Protein AF-A0A1Q7D9H3-F1 (afdb_monomer_lite)

Secondary structure (DSSP, 8-state):
-----TTSTTGGG---TTSHHHHHHHHHHHHHHHHHHHTTTSS--TTS--THHHHHHHHHHHHHHHHHHHHHHHTTTTS-HHHHHHHHHHHHS----SEEEETTEEEE--TT--HHHHHHHHHHHHTTS-EEHHHHHHHHHHTT--HHHHHHHHHTTGGGEEE-TT-EEEE-HHHHHHHHHHHHHHS------

Sequence (193 aa):
MLWRDGTRARRVLGLSHDHVWPNLTAPRACRFAYDIASNRGARHDPGEVDPNEMHARAVVGTASWILAEMLRYAQKGALDDARVRELVDSLTQRQYPLIEEVDGRVYFHVPGASARDVALLSLWLKYPGRMGEGDLIDAVIRHHFKKTNAMMAVSRLGRLVDRDEQGRLRLLQPGMLLAEQLVRSVHPKKLGG

pLDDT: mean 79.75, std 18.73, range [30.83, 96.88]

Structure (mmCIF, N/CA/C/O backbone):
data_AF-A0A1Q7D9H3-F1
#
_entry.id   AF-A0A1Q7D9H3-F1
#
loop_
_atom_site.group_PDB
_atom_site.id
_atom_site.type_symbol
_atom_site.label_atom_id
_atom_site.label_alt_id
_atom_site.label_comp_id
_atom_site.label_asym_id
_atom_site.label_entity_id
_atom_site.label_seq_id
_atom_site.pdbx_PDB_ins_code
_atom_site.Cartn_x
_atom_site.Cartn_y
_atom_site.Cartn_z
_atom_site.occupancy
_atom_site.B_iso_or_equiv
_atom_site.auth_seq_id
_atom_site.auth_comp_id
_atom_site.auth_asym_id
_atom_site.auth_atom_id
_atom_site.pdbx_PDB_model_num
ATOM 1 N N . MET A 1 1 ? -57.007 -6.481 34.032 1.00 34.66 1 MET A N 1
ATOM 2 C CA . MET A 1 1 ? -56.384 -6.295 32.704 1.00 34.66 1 MET A CA 1
ATOM 3 C C . MET A 1 1 ? -55.389 -5.143 32.829 1.00 34.66 1 MET A C 1
ATOM 5 O O . MET A 1 1 ? -55.786 -3.989 32.817 1.00 34.66 1 MET A O 1
ATOM 9 N N . LEU A 1 2 ? -54.135 -5.463 33.163 1.00 30.83 2 LEU A N 1
ATOM 10 C CA . LEU A 1 2 ? -53.104 -4.517 33.612 1.00 30.83 2 LEU A CA 1
ATOM 11 C C . LEU A 1 2 ? -52.183 -4.142 32.443 1.00 30.83 2 LEU A C 1
ATOM 13 O O . LEU A 1 2 ? -51.298 -4.911 32.084 1.00 30.83 2 LEU A O 1
ATOM 17 N N . TRP A 1 3 ? -52.361 -2.944 31.888 1.00 32.16 3 TRP A N 1
ATOM 18 C CA . TRP A 1 3 ? -51.317 -2.263 31.122 1.00 32.16 3 TRP A CA 1
ATOM 19 C C . TRP A 1 3 ? -50.326 -1.652 32.122 1.00 32.16 3 TRP A C 1
ATOM 21 O O . TRP A 1 3 ? -50.611 -0.628 32.739 1.00 32.16 3 TRP A O 1
ATOM 31 N N . ARG A 1 4 ? -49.183 -2.312 32.347 1.00 35.31 4 ARG A N 1
ATOM 32 C CA . ARG A 1 4 ? -48.089 -1.782 33.176 1.00 35.31 4 ARG A CA 1
ATOM 33 C C . ARG A 1 4 ? -46.956 -1.260 32.295 1.00 35.31 4 ARG A C 1
ATOM 35 O O . ARG A 1 4 ? -46.110 -2.000 31.813 1.00 35.31 4 ARG A O 1
ATOM 42 N N . ASP A 1 5 ? -47.012 0.052 32.134 1.00 40.78 5 ASP A N 1
ATOM 43 C CA . ASP A 1 5 ? -45.942 1.017 31.911 1.00 40.78 5 ASP A CA 1
ATOM 44 C C . ASP A 1 5 ? -44.499 0.507 32.165 1.00 40.78 5 ASP A C 1
ATOM 46 O O . ASP A 1 5 ? -44.034 0.379 33.301 1.00 40.78 5 ASP A O 1
ATOM 50 N N . GLY A 1 6 ? -43.772 0.246 31.073 1.00 39.53 6 GLY A N 1
ATOM 51 C CA . GLY A 1 6 ? -42.364 -0.173 31.063 1.00 39.53 6 GLY A CA 1
ATOM 52 C C . GLY A 1 6 ? -41.352 0.957 31.303 1.00 39.53 6 GLY A C 1
ATOM 53 O O . GLY A 1 6 ? -40.144 0.722 31.195 1.00 39.53 6 GLY A O 1
ATOM 54 N N . THR A 1 7 ? -41.807 2.176 31.617 1.00 44.88 7 THR A N 1
ATOM 55 C CA . THR A 1 7 ? -40.916 3.324 31.859 1.00 44.88 7 THR A CA 1
ATOM 56 C C . THR A 1 7 ? -40.420 3.423 33.306 1.00 44.88 7 THR A C 1
ATOM 58 O O . THR A 1 7 ? -39.341 3.967 33.545 1.00 44.88 7 THR A O 1
ATOM 61 N N . ARG A 1 8 ? -41.120 2.835 34.290 1.00 35.50 8 ARG A N 1
ATOM 62 C CA . ARG A 1 8 ? -40.725 2.938 35.712 1.00 35.50 8 ARG A CA 1
ATOM 63 C C . ARG A 1 8 ? -39.549 2.050 36.123 1.00 35.50 8 ARG A C 1
ATOM 65 O O . ARG A 1 8 ? -38.785 2.448 36.996 1.00 35.50 8 ARG A O 1
ATOM 72 N N . ALA A 1 9 ? -39.341 0.901 35.479 1.00 38.12 9 ALA A N 1
ATOM 73 C CA . ALA A 1 9 ? -38.244 -0.008 35.839 1.00 38.12 9 ALA A CA 1
ATOM 74 C C . ALA A 1 9 ? -36.850 0.505 35.418 1.00 38.12 9 ALA A C 1
ATOM 76 O O . ALA A 1 9 ? -35.842 0.072 35.965 1.00 38.12 9 ALA A O 1
ATOM 77 N N . ARG A 1 10 ? -36.770 1.448 34.468 1.00 39.97 10 ARG A N 1
ATOM 78 C CA . ARG A 1 10 ? -35.488 1.911 33.899 1.00 39.97 10 ARG A CA 1
ATOM 79 C C . ARG A 1 10 ? -34.847 3.068 34.664 1.00 39.97 10 ARG A C 1
ATOM 81 O O . ARG A 1 10 ? -33.650 3.289 34.533 1.00 39.97 10 ARG A O 1
ATOM 88 N N . ARG A 1 11 ? -35.615 3.780 35.495 1.00 34.72 11 ARG A N 1
ATOM 89 C CA . ARG A 1 11 ? -35.126 4.945 36.253 1.00 34.72 11 ARG A CA 1
ATOM 90 C C . ARG A 1 11 ? -34.319 4.560 37.503 1.00 34.72 11 ARG A C 1
ATOM 92 O O . ARG A 1 11 ? -33.537 5.367 37.983 1.00 34.72 11 ARG A O 1
ATOM 99 N N . VAL A 1 12 ? -34.469 3.329 37.999 1.00 42.22 12 VAL A N 1
ATOM 100 C CA . VAL A 1 12 ? -33.811 2.849 39.232 1.00 42.22 12 VAL A CA 1
ATOM 101 C C . VAL A 1 12 ? -32.319 2.524 39.024 1.00 42.22 12 VAL A C 1
ATOM 103 O O . VAL A 1 12 ? -31.571 2.469 39.989 1.00 42.22 12 VAL A O 1
ATOM 106 N N . LEU A 1 13 ? -31.855 2.378 37.775 1.00 39.38 13 LEU A N 1
ATOM 107 C CA . LEU A 1 13 ? -30.468 1.998 37.450 1.00 39.38 13 LEU A CA 1
ATOM 108 C C . LEU A 1 13 ? -29.560 3.160 37.007 1.00 39.38 13 LEU A C 1
ATOM 110 O O . LEU A 1 13 ? -28.416 2.916 36.643 1.00 39.38 13 LEU A O 1
ATOM 114 N N . GLY A 1 14 ? -30.036 4.412 36.998 1.00 35.53 14 GLY A N 1
ATOM 115 C CA . GLY A 1 14 ? -29.196 5.572 36.649 1.00 35.53 14 GLY A CA 1
ATOM 116 C C . GLY A 1 14 ? -28.613 5.565 35.225 1.00 35.53 14 GLY A C 1
ATOM 117 O O . GLY A 1 14 ? -27.740 6.370 34.913 1.00 35.53 14 GLY A O 1
ATOM 118 N N . LEU A 1 15 ? -29.081 4.678 34.344 1.00 43.38 15 LEU A N 1
ATOM 119 C CA . LEU A 1 15 ? -28.644 4.627 32.954 1.00 43.38 15 LEU A CA 1
ATOM 120 C C . LEU A 1 15 ? -29.386 5.717 32.180 1.00 43.38 15 LEU A C 1
ATOM 122 O O . LEU A 1 15 ? -30.575 5.573 31.882 1.00 43.38 15 LEU A O 1
ATOM 126 N N . SER A 1 16 ? -28.697 6.820 31.875 1.00 41.25 16 SER A N 1
ATOM 127 C CA . SER A 1 16 ? -29.216 7.797 30.919 1.00 41.25 16 SER A CA 1
ATOM 128 C C . SER A 1 16 ? -29.478 7.099 29.578 1.00 41.25 16 SER A C 1
ATOM 130 O O . SER A 1 16 ? -28.822 6.114 29.216 1.00 41.25 16 SER A O 1
ATOM 132 N N . HIS A 1 17 ? -30.476 7.591 28.846 1.00 44.94 17 HIS A N 1
ATOM 133 C CA . HIS A 1 17 ? -30.947 7.032 27.573 1.00 44.94 17 HIS A CA 1
ATOM 134 C C . HIS A 1 17 ? -29.847 6.930 26.491 1.00 44.94 17 HIS A C 1
ATOM 136 O O . HIS A 1 17 ? -30.029 6.268 25.469 1.00 44.94 17 HIS A O 1
ATOM 142 N N . ASP A 1 18 ? -28.684 7.524 26.743 1.00 48.09 18 ASP A N 1
ATOM 143 C CA . ASP A 1 18 ? -27.647 7.842 25.765 1.00 48.09 18 ASP A CA 1
ATOM 144 C C . ASP A 1 18 ? -26.557 6.752 25.677 1.00 48.09 18 ASP A C 1
ATOM 146 O O . ASP A 1 18 ? -25.608 6.860 24.898 1.00 48.09 18 ASP A O 1
ATOM 150 N N . HIS A 1 19 ? -26.664 5.688 26.487 1.00 51.22 19 HIS A N 1
ATOM 151 C CA . HIS A 1 19 ? -25.574 4.721 26.705 1.00 51.22 19 HIS A CA 1
ATOM 152 C C . HIS A 1 19 ? -25.942 3.245 26.488 1.00 51.22 19 HIS A C 1
ATOM 154 O O . HIS A 1 19 ? -25.083 2.376 26.609 1.00 51.22 19 HIS A O 1
ATOM 160 N N . VAL A 1 20 ? -27.192 2.935 26.133 1.00 49.38 20 VAL A N 1
ATOM 161 C CA . VAL A 1 20 ? -27.653 1.540 25.959 1.00 49.38 20 VAL A CA 1
ATOM 162 C C . VAL A 1 20 ? -27.297 0.97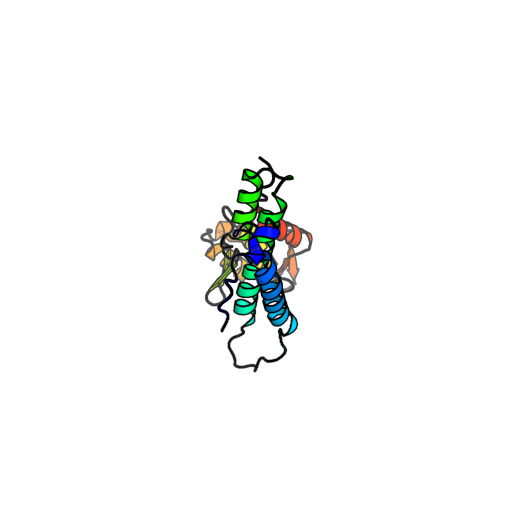4 24.575 1.00 49.38 20 VAL A C 1
ATOM 164 O O . VAL A 1 20 ? -27.101 -0.232 24.421 1.00 49.38 20 VAL A O 1
ATOM 167 N N . TRP A 1 21 ? -27.167 1.836 23.565 1.00 50.34 21 TRP A N 1
ATOM 168 C CA . TRP A 1 21 ? -26.976 1.432 22.169 1.00 50.34 21 TRP A CA 1
ATOM 169 C C . TRP A 1 21 ? -25.641 0.726 21.852 1.00 50.34 21 TRP A C 1
ATOM 171 O O . TRP A 1 21 ? -25.694 -0.300 21.160 1.00 50.34 21 TRP A O 1
ATOM 181 N N . PRO A 1 22 ? -24.469 1.176 22.357 1.00 58.12 22 PRO A N 1
ATOM 182 C CA . PRO A 1 22 ? -23.189 0.519 22.071 1.00 58.12 22 PRO A CA 1
ATOM 183 C C . PRO A 1 22 ? -23.141 -0.923 22.598 1.00 58.12 22 PRO A C 1
ATOM 185 O O . PRO A 1 22 ? -22.680 -1.824 21.901 1.00 58.12 22 PRO A O 1
ATOM 188 N N . ASN A 1 23 ? -23.712 -1.166 23.783 1.00 62.03 23 ASN A N 1
ATOM 189 C CA . ASN A 1 23 ? -23.633 -2.455 24.480 1.00 62.03 23 ASN A CA 1
ATOM 190 C C . ASN A 1 23 ? -24.405 -3.593 23.790 1.00 62.03 23 ASN A C 1
ATOM 192 O O . ASN A 1 23 ? -24.057 -4.757 23.963 1.00 62.03 23 ASN A O 1
ATOM 196 N N . LEU A 1 24 ? -25.439 -3.284 23.001 1.00 72.75 24 LEU A N 1
ATOM 197 C CA . LEU A 1 24 ? -26.207 -4.288 22.246 1.00 72.75 24 LEU A CA 1
ATOM 198 C C . LEU A 1 24 ? -25.748 -4.413 20.791 1.00 72.75 24 LEU A C 1
ATOM 200 O O . LEU A 1 24 ? -25.824 -5.497 20.209 1.00 72.75 24 LEU A O 1
ATOM 204 N N . THR A 1 25 ? -25.287 -3.314 20.196 1.00 83.31 25 THR A N 1
ATOM 205 C CA . THR A 1 25 ? -24.989 -3.252 18.760 1.00 83.31 25 THR A CA 1
ATOM 206 C C . THR A 1 25 ? -23.563 -3.700 18.460 1.00 83.31 25 THR A C 1
ATOM 208 O O . THR A 1 25 ? -23.366 -4.454 17.510 1.00 83.31 25 THR A O 1
ATOM 211 N N . ALA A 1 26 ? -22.581 -3.331 19.293 1.00 84.69 26 ALA A N 1
ATOM 212 C CA . ALA A 1 26 ? -21.188 -3.723 19.081 1.00 84.69 26 ALA A CA 1
ATOM 213 C C . ALA A 1 26 ? -20.990 -5.254 19.076 1.00 84.69 26 ALA A C 1
ATOM 215 O O . ALA A 1 26 ? -20.376 -5.752 18.135 1.00 84.69 26 ALA A O 1
ATOM 216 N N . PRO A 1 27 ? -21.584 -6.048 19.994 1.00 88.06 27 PRO A N 1
ATOM 217 C CA . PRO A 1 27 ? -21.476 -7.508 19.923 1.00 88.06 27 PRO A CA 1
ATOM 218 C C . PRO A 1 27 ? -22.090 -8.112 18.650 1.00 88.06 27 PRO A C 1
ATOM 220 O O . PRO A 1 27 ? -21.560 -9.076 18.099 1.00 88.06 27 PRO A O 1
ATOM 223 N N . ARG A 1 28 ? -23.194 -7.540 18.145 1.00 89.62 28 ARG A N 1
ATOM 224 C CA . ARG A 1 28 ? -23.826 -7.978 16.886 1.00 89.62 28 ARG A CA 1
ATOM 225 C C . ARG A 1 28 ? -22.956 -7.640 15.676 1.00 89.62 28 ARG A C 1
ATOM 227 O O . ARG A 1 28 ? -22.813 -8.468 14.783 1.00 89.62 28 ARG A O 1
ATOM 234 N N . ALA A 1 29 ? -22.347 -6.458 15.680 1.00 90.38 29 ALA A N 1
ATOM 235 C CA . ALA A 1 29 ? -21.398 -6.021 14.665 1.00 90.38 29 ALA A CA 1
ATOM 236 C C . ALA A 1 29 ? -20.134 -6.903 14.644 1.00 90.38 29 ALA A C 1
ATOM 238 O O . ALA A 1 29 ? -19.688 -7.304 13.570 1.00 90.38 29 ALA A O 1
ATOM 239 N N . CYS A 1 30 ? -19.612 -7.297 15.814 1.00 89.94 30 CYS A N 1
ATOM 240 C CA . CYS A 1 30 ? -18.514 -8.265 15.917 1.00 89.94 30 CYS A CA 1
ATOM 241 C C . CYS A 1 30 ? -18.885 -9.615 15.295 1.00 89.94 30 CYS A C 1
ATOM 243 O O . CYS A 1 30 ? -18.080 -10.195 14.571 1.00 89.94 30 CYS A O 1
ATOM 245 N N . ARG A 1 31 ? -20.105 -10.107 15.548 1.00 92.00 31 ARG A N 1
ATOM 246 C CA . ARG A 1 31 ? -20.587 -11.363 14.961 1.00 92.00 31 ARG A CA 1
ATOM 247 C C . ARG A 1 31 ? -20.693 -11.276 13.440 1.00 92.00 31 ARG A C 1
ATOM 249 O O . ARG A 1 31 ? -20.191 -12.158 12.764 1.00 92.00 31 ARG A O 1
ATOM 256 N N . PHE A 1 32 ? -21.257 -10.191 12.912 1.00 91.19 32 PHE A N 1
ATOM 257 C CA . PHE A 1 32 ? -21.294 -9.936 11.469 1.00 91.19 32 PHE A CA 1
ATOM 258 C C . PHE A 1 32 ? -19.891 -9.964 10.842 1.00 91.19 32 PHE A C 1
ATOM 260 O O . PHE A 1 32 ? -19.668 -10.647 9.843 1.00 91.19 32 PHE A O 1
ATOM 267 N N . ALA A 1 33 ? -18.928 -9.267 11.455 1.00 90.81 33 ALA A N 1
ATOM 268 C CA . ALA A 1 33 ? -17.550 -9.254 10.976 1.00 90.81 33 ALA A CA 1
ATOM 269 C C . ALA A 1 33 ? -16.903 -10.649 11.025 1.00 90.81 33 ALA A C 1
ATOM 271 O O . ALA A 1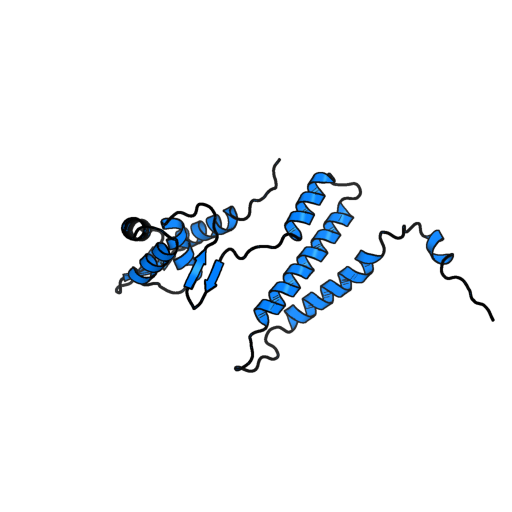 33 ? -16.228 -11.049 10.075 1.00 90.81 33 ALA A O 1
ATOM 272 N N . TYR A 1 34 ? -17.140 -11.395 12.107 1.00 89.81 34 TYR A N 1
ATOM 273 C CA . TYR A 1 34 ? -16.661 -12.764 12.273 1.00 89.81 34 TYR A CA 1
ATOM 274 C C . TYR A 1 34 ? -17.254 -13.711 11.228 1.00 89.81 34 TYR A C 1
ATOM 276 O O . TYR A 1 34 ? -16.507 -14.451 10.596 1.00 89.81 34 TYR A O 1
ATOM 284 N N . ASP A 1 35 ? -18.565 -13.652 10.994 1.00 89.00 35 ASP A N 1
ATOM 285 C CA . ASP A 1 35 ? -19.253 -14.521 10.039 1.00 89.00 35 ASP A CA 1
ATOM 286 C C . ASP A 1 35 ? -18.720 -14.308 8.614 1.00 89.00 35 ASP A C 1
ATOM 288 O O . ASP A 1 35 ? -18.496 -15.275 7.887 1.00 89.00 35 ASP A O 1
ATOM 292 N N . ILE A 1 36 ? -18.442 -13.061 8.220 1.00 87.12 36 ILE A N 1
ATOM 293 C CA . ILE A 1 36 ? -17.822 -12.767 6.921 1.00 87.12 36 ILE A CA 1
ATOM 294 C C . ILE A 1 36 ? -16.379 -13.272 6.870 1.00 87.12 36 ILE A C 1
ATOM 296 O O . ILE A 1 36 ? -15.990 -13.896 5.886 1.00 87.12 36 ILE A O 1
ATOM 300 N N . ALA A 1 37 ? -15.568 -12.995 7.895 1.00 81.31 37 ALA A N 1
ATOM 301 C CA . ALA A 1 37 ? -14.155 -13.367 7.906 1.00 81.31 37 ALA A CA 1
ATOM 302 C C . ALA A 1 37 ? -13.945 -14.889 7.956 1.00 81.31 37 ALA A C 1
ATOM 304 O O . ALA A 1 37 ? -13.086 -15.410 7.248 1.00 81.31 37 ALA A O 1
ATOM 305 N N . SER A 1 38 ? -14.745 -15.596 8.756 1.00 81.50 38 SER A N 1
ATOM 306 C CA . SER A 1 38 ? -14.624 -17.037 8.983 1.00 81.50 38 SER A CA 1
ATOM 307 C C . SER A 1 38 ? -15.156 -17.882 7.826 1.00 81.50 38 SER A C 1
ATOM 309 O O . SER A 1 38 ? -14.729 -19.022 7.675 1.00 81.50 38 SER A O 1
ATOM 311 N N . ASN A 1 39 ? -16.080 -17.351 7.021 1.00 76.62 39 ASN A N 1
ATOM 312 C CA . ASN A 1 39 ? -16.660 -18.065 5.879 1.00 76.62 39 ASN A CA 1
ATOM 313 C C . ASN A 1 39 ? -16.012 -17.683 4.534 1.00 76.62 39 ASN A C 1
ATOM 315 O O . ASN A 1 39 ? -16.515 -18.080 3.478 1.00 76.62 39 ASN A O 1
ATOM 319 N N . ARG A 1 40 ? -14.903 -16.924 4.535 1.00 66.94 40 ARG A N 1
ATOM 320 C CA . ARG A 1 40 ? -14.167 -16.599 3.300 1.00 66.94 40 ARG A CA 1
ATOM 321 C C . ARG A 1 40 ? -13.694 -17.876 2.605 1.00 66.94 40 ARG A C 1
ATOM 323 O O . ARG A 1 40 ? -13.075 -18.731 3.229 1.00 66.94 40 ARG A O 1
ATOM 330 N N . GLY A 1 41 ? -13.964 -17.980 1.303 1.00 60.00 41 GLY A N 1
ATOM 331 C CA . GLY A 1 41 ? -13.505 -19.091 0.463 1.00 60.00 41 GLY A CA 1
ATOM 332 C C . GLY A 1 41 ? -14.329 -20.379 0.561 1.00 60.00 41 GLY A C 1
ATOM 333 O O . GLY A 1 41 ? -14.006 -21.342 -0.125 1.00 60.00 41 GLY A O 1
ATOM 334 N N . ALA A 1 42 ? -15.401 -20.417 1.362 1.00 59.19 42 ALA A N 1
ATOM 335 C CA . ALA A 1 42 ? -16.201 -21.630 1.536 1.00 59.19 42 ALA A CA 1
ATOM 336 C C . ALA A 1 42 ? -17.187 -21.910 0.380 1.00 59.19 42 ALA A C 1
ATOM 338 O O . ALA A 1 42 ? -17.685 -23.032 0.291 1.00 59.19 42 ALA A O 1
ATOM 339 N N . ARG A 1 43 ? -17.509 -20.919 -0.475 1.00 57.44 43 ARG A N 1
ATOM 340 C CA . ARG A 1 43 ? -18.532 -21.033 -1.541 1.00 57.44 43 ARG A CA 1
ATOM 341 C C . ARG A 1 43 ? -18.350 -20.039 -2.700 1.00 57.44 43 ARG A C 1
ATOM 343 O O . ARG A 1 43 ? -19.190 -19.161 -2.871 1.00 57.44 43 ARG A O 1
ATOM 350 N N . HIS A 1 44 ? -17.286 -20.155 -3.490 1.00 60.25 44 HIS A N 1
ATOM 351 C CA . HIS A 1 44 ? -17.187 -19.376 -4.731 1.00 60.25 44 HIS A CA 1
ATOM 352 C C . HIS A 1 44 ? -17.059 -20.300 -5.933 1.00 60.25 44 HIS A C 1
ATOM 354 O O . HIS A 1 44 ? -16.073 -21.028 -6.059 1.00 60.25 44 HIS A O 1
ATOM 360 N N . ASP A 1 45 ? -18.078 -20.262 -6.791 1.00 59.94 45 ASP A N 1
ATOM 361 C CA . ASP A 1 45 ? -18.029 -20.886 -8.103 1.00 59.94 45 ASP A CA 1
ATOM 362 C C . ASP A 1 45 ? -17.083 -20.067 -9.001 1.00 59.94 45 ASP A C 1
ATOM 364 O O . ASP A 1 45 ? -17.127 -18.834 -8.982 1.00 59.94 45 ASP A O 1
ATOM 368 N N . PRO A 1 46 ? -16.225 -20.710 -9.812 1.00 56.78 46 PRO A N 1
ATOM 369 C CA . PRO A 1 46 ? -15.158 -20.049 -10.575 1.00 56.78 46 PRO A CA 1
ATOM 370 C C . PRO A 1 46 ? -15.618 -19.035 -11.646 1.00 56.78 46 PRO A C 1
ATOM 372 O O . PRO A 1 46 ? -14.774 -18.485 -12.350 1.00 56.78 46 PRO A O 1
ATOM 375 N N . GLY A 1 47 ? -16.925 -18.783 -11.790 1.00 65.00 47 GLY A N 1
ATOM 376 C CA . GLY A 1 47 ? -17.505 -17.815 -12.729 1.00 65.00 47 GLY A CA 1
ATOM 377 C C . GLY A 1 47 ? -18.213 -16.612 -12.090 1.00 65.00 47 GLY A C 1
ATOM 378 O O . GLY A 1 47 ? -18.755 -15.791 -12.826 1.00 65.00 47 GLY A O 1
ATOM 379 N N . GLU A 1 48 ? -18.252 -16.499 -10.759 1.00 71.88 48 GLU A N 1
ATOM 380 C CA . GLU A 1 48 ? -18.935 -15.394 -10.069 1.00 71.88 48 GLU A CA 1
ATOM 381 C C . GLU A 1 48 ? -18.016 -14.195 -9.785 1.00 71.88 48 GLU A C 1
ATOM 383 O O . GLU A 1 48 ? -16.791 -14.312 -9.724 1.00 71.88 48 GLU A O 1
ATOM 388 N N . VAL A 1 49 ? -18.623 -13.016 -9.591 1.00 72.38 49 VAL A N 1
ATOM 389 C CA . VAL A 1 49 ? -17.914 -11.808 -9.143 1.00 72.38 49 VAL A CA 1
ATOM 390 C C . VAL A 1 49 ? -17.321 -12.070 -7.761 1.00 72.38 49 VAL A C 1
ATOM 392 O O . VAL A 1 49 ? -18.069 -12.348 -6.826 1.00 72.38 49 VAL A O 1
ATOM 395 N N . ASP A 1 50 ? -15.998 -11.941 -7.623 1.00 74.69 50 ASP A N 1
ATOM 396 C CA . ASP A 1 50 ? -15.312 -12.138 -6.343 1.00 74.69 50 ASP A CA 1
ATOM 397 C C . ASP A 1 50 ? -15.849 -11.154 -5.280 1.00 74.69 50 ASP A C 1
ATOM 399 O O . ASP A 1 50 ? -15.634 -9.940 -5.385 1.00 74.69 50 ASP A O 1
ATOM 403 N N . PRO A 1 51 ? -16.526 -11.634 -4.220 1.00 78.88 51 PRO A N 1
ATOM 404 C CA . PRO A 1 51 ? -17.080 -10.755 -3.204 1.00 78.88 51 PRO A CA 1
ATOM 405 C C . PRO A 1 51 ? -16.043 -10.345 -2.152 1.00 78.88 51 PRO A C 1
ATOM 407 O O . PRO A 1 51 ? -16.376 -9.577 -1.247 1.00 78.88 51 PRO A O 1
ATOM 410 N N . ASN A 1 52 ? -14.796 -10.829 -2.225 1.00 79.38 52 ASN A N 1
ATOM 411 C CA . ASN A 1 52 ? -13.758 -10.576 -1.224 1.00 79.38 52 ASN A CA 1
ATOM 412 C C . ASN A 1 52 ? -13.536 -9.091 -0.951 1.00 79.38 52 ASN A C 1
ATOM 414 O O . ASN A 1 52 ? -13.356 -8.712 0.212 1.00 79.38 52 ASN A O 1
ATOM 418 N N . GLU A 1 53 ? -13.557 -8.260 -1.994 1.00 79.06 53 GLU A N 1
ATOM 419 C CA . GLU A 1 53 ? -13.381 -6.817 -1.858 1.00 79.06 53 GLU A CA 1
ATOM 420 C C . GLU A 1 53 ? -14.584 -6.172 -1.155 1.00 79.06 53 GLU A C 1
ATOM 422 O O . GLU A 1 53 ? -14.414 -5.419 -0.192 1.00 79.06 53 GLU A O 1
ATOM 427 N N . MET A 1 54 ? -15.806 -6.518 -1.571 1.00 82.44 54 MET A N 1
ATOM 428 C CA . MET A 1 54 ? -17.043 -6.047 -0.940 1.00 82.44 54 MET A CA 1
ATOM 429 C C . MET A 1 54 ? -17.084 -6.433 0.546 1.00 82.44 54 MET A C 1
ATOM 431 O O . MET A 1 54 ? -17.320 -5.591 1.416 1.00 82.44 54 MET A O 1
ATOM 435 N N . HIS A 1 55 ? -16.789 -7.697 0.842 1.00 86.00 55 HIS A N 1
ATOM 436 C CA . HIS A 1 55 ? -16.705 -8.235 2.194 1.00 86.00 55 HIS A CA 1
ATOM 437 C C . HIS A 1 55 ? -15.619 -7.544 3.026 1.00 86.00 55 HIS A C 1
ATOM 439 O O . HIS A 1 55 ? -15.854 -7.207 4.185 1.00 86.00 55 HIS A O 1
ATOM 445 N N . ALA A 1 56 ? -14.436 -7.295 2.454 1.00 85.25 56 ALA A N 1
ATOM 446 C CA . ALA A 1 56 ? -13.361 -6.583 3.142 1.00 85.25 56 ALA A CA 1
ATOM 447 C C . ALA A 1 56 ? -13.775 -5.156 3.513 1.00 85.25 56 ALA A C 1
ATOM 449 O O . ALA A 1 56 ? -13.613 -4.763 4.667 1.00 85.25 56 ALA A O 1
ATOM 450 N N . ARG A 1 57 ? -14.377 -4.409 2.581 1.00 85.25 57 ARG A N 1
ATOM 451 C CA . ARG A 1 57 ? -14.849 -3.038 2.830 1.00 85.25 57 ARG A CA 1
ATOM 452 C C . ARG A 1 57 ? -15.894 -2.986 3.952 1.00 85.25 57 ARG A C 1
ATOM 454 O O . ARG A 1 57 ? -15.794 -2.135 4.834 1.00 85.25 57 ARG A O 1
ATOM 461 N N . ALA A 1 58 ? -16.851 -3.918 3.964 1.00 88.56 58 ALA A N 1
ATOM 462 C CA . ALA A 1 58 ? -17.878 -3.997 5.006 1.00 88.56 58 ALA A CA 1
ATOM 463 C C . ALA A 1 58 ? -17.291 -4.310 6.395 1.00 88.56 58 ALA A C 1
ATOM 465 O O . ALA A 1 58 ? -17.643 -3.661 7.383 1.00 88.56 58 ALA A O 1
ATOM 466 N N . VAL A 1 59 ? -16.375 -5.282 6.472 1.00 90.81 59 VAL A N 1
ATOM 467 C CA . VAL A 1 59 ? -15.724 -5.686 7.728 1.00 90.81 59 VAL A CA 1
ATOM 468 C C . VAL A 1 59 ? -14.829 -4.576 8.273 1.00 90.81 59 VAL A C 1
ATOM 470 O O . VAL A 1 59 ? -14.929 -4.259 9.455 1.00 90.81 59 VAL A O 1
ATOM 473 N N . VAL A 1 60 ? -14.001 -3.949 7.430 1.00 88.88 60 VAL A N 1
ATOM 474 C CA . VAL A 1 60 ? -13.114 -2.848 7.845 1.00 88.88 60 VAL A CA 1
ATOM 475 C C . VAL A 1 60 ? -13.927 -1.669 8.375 1.00 88.88 60 VAL A C 1
ATOM 477 O O . VAL A 1 60 ? -13.650 -1.194 9.472 1.00 88.88 60 VAL A O 1
ATOM 480 N N . GLY A 1 61 ? -14.978 -1.247 7.662 1.00 89.38 61 GLY A N 1
ATOM 481 C CA . GLY A 1 61 ? -15.851 -0.165 8.129 1.00 89.38 61 GLY A CA 1
ATOM 482 C C . GLY A 1 61 ? -16.530 -0.486 9.465 1.00 89.38 61 GLY A C 1
ATOM 483 O O . GLY A 1 61 ? -16.595 0.358 10.358 1.00 89.38 61 GLY A O 1
ATOM 484 N N . THR A 1 62 ? -16.974 -1.734 9.632 1.00 91.50 62 THR A N 1
ATOM 485 C CA . THR A 1 62 ? -17.606 -2.204 10.871 1.00 91.50 62 THR A CA 1
ATOM 486 C C . THR A 1 62 ? -16.612 -2.230 12.037 1.00 91.50 62 THR A C 1
ATOM 488 O O . THR A 1 62 ? -16.938 -1.771 13.130 1.00 91.50 62 THR A O 1
ATOM 491 N N . ALA A 1 63 ? -15.389 -2.715 11.813 1.00 91.25 63 ALA A N 1
ATOM 492 C CA . ALA A 1 63 ? -14.326 -2.736 12.815 1.00 91.25 63 ALA A CA 1
ATOM 493 C C . ALA A 1 63 ? -13.907 -1.318 13.235 1.00 91.25 63 ALA A C 1
ATOM 495 O O . ALA A 1 63 ? -13.806 -1.040 14.431 1.00 91.25 63 ALA A O 1
ATOM 496 N N . SER A 1 64 ? -13.740 -0.406 12.271 1.00 90.75 64 SER A N 1
ATOM 497 C CA . SER A 1 64 ? -13.483 1.014 12.530 1.00 90.75 64 SER A CA 1
ATOM 498 C C . SER A 1 64 ? -14.561 1.643 13.410 1.00 90.75 64 SER A C 1
ATOM 500 O O . SER A 1 64 ? -14.241 2.328 14.380 1.00 90.75 64 SER A O 1
ATOM 502 N N . TRP A 1 65 ? -15.838 1.381 13.110 1.00 91.00 65 TRP A N 1
ATOM 503 C CA . TRP A 1 65 ? -16.955 1.884 13.909 1.00 91.00 65 TRP A CA 1
ATOM 504 C C . TRP A 1 65 ? -16.951 1.324 15.340 1.00 91.00 65 TRP A C 1
ATOM 506 O O . TRP A 1 65 ? -17.103 2.088 16.293 1.00 91.00 65 TRP A O 1
ATOM 516 N N . ILE A 1 66 ? -16.715 0.016 15.514 1.00 90.81 66 ILE A N 1
ATOM 517 C CA . ILE A 1 66 ? -16.613 -0.611 16.844 1.00 90.81 66 ILE A CA 1
ATOM 518 C C . ILE A 1 66 ? -15.502 0.058 17.668 1.00 90.81 66 ILE A C 1
ATOM 520 O O . ILE A 1 66 ? -15.725 0.412 18.826 1.00 90.81 66 ILE A O 1
ATOM 524 N N . LEU A 1 67 ? -14.320 0.262 17.076 1.00 89.50 67 LEU A N 1
ATOM 525 C CA . LEU A 1 67 ? -13.185 0.901 17.749 1.00 89.50 67 LEU A CA 1
ATOM 526 C C . LEU A 1 67 ? -13.468 2.365 18.103 1.00 89.50 67 LEU A C 1
ATOM 528 O O . LEU A 1 67 ? -13.138 2.801 19.206 1.00 89.50 67 LEU A O 1
ATOM 532 N N . ALA A 1 68 ? -14.109 3.111 17.202 1.00 88.38 68 ALA A N 1
ATOM 533 C CA . ALA A 1 68 ? -14.519 4.488 17.451 1.00 88.38 68 ALA A CA 1
ATOM 534 C C . ALA A 1 68 ? -15.493 4.588 18.638 1.00 88.38 68 ALA A C 1
ATOM 536 O O . ALA A 1 68 ? -15.322 5.445 19.505 1.00 88.38 68 ALA A O 1
ATOM 537 N N . GLU A 1 69 ? -16.466 3.678 18.740 1.00 86.94 69 GLU A N 1
ATOM 538 C CA . GLU A 1 69 ? -17.382 3.621 19.884 1.00 86.94 69 GLU A CA 1
ATOM 539 C C . GLU A 1 69 ? -16.674 3.232 21.188 1.00 86.94 69 GLU A C 1
ATOM 541 O O . GLU A 1 69 ? -16.953 3.820 22.236 1.00 86.94 69 GLU A O 1
ATOM 546 N N . MET A 1 70 ? -15.717 2.298 21.138 1.00 85.94 70 MET A N 1
ATOM 547 C CA . MET A 1 70 ? -14.893 1.954 22.302 1.00 85.94 70 MET A CA 1
ATOM 548 C C . MET A 1 70 ? -14.085 3.158 22.800 1.00 85.94 70 MET A C 1
ATOM 550 O O . MET A 1 70 ? -14.081 3.424 23.999 1.00 85.94 70 MET A O 1
ATOM 554 N N . LEU A 1 71 ? -13.459 3.923 21.898 1.00 85.88 71 LEU A N 1
ATOM 555 C CA . LEU A 1 71 ? -12.742 5.165 22.221 1.00 85.88 71 LEU A CA 1
ATOM 556 C C . LEU A 1 71 ? -13.674 6.228 22.815 1.00 85.88 71 LEU A C 1
ATOM 558 O O . LEU A 1 71 ? -13.380 6.794 23.869 1.00 85.88 71 LEU A O 1
ATOM 562 N N . ARG A 1 72 ? -14.833 6.452 22.184 1.00 82.62 72 ARG A N 1
ATOM 563 C CA . ARG A 1 72 ? -15.857 7.392 22.662 1.00 82.62 72 ARG A CA 1
ATOM 564 C C . ARG A 1 72 ? -16.389 7.016 24.048 1.00 82.62 72 ARG A C 1
ATOM 566 O O . ARG A 1 72 ? -16.786 7.901 24.807 1.00 82.62 72 ARG A O 1
ATOM 573 N N . TYR A 1 73 ? -16.422 5.728 24.384 1.00 80.12 73 TYR A N 1
ATOM 574 C CA . TYR A 1 73 ? -16.803 5.252 25.712 1.00 80.12 73 TYR A CA 1
ATOM 575 C C . TYR A 1 73 ? -15.656 5.387 26.725 1.00 80.12 73 TYR A C 1
ATOM 577 O O . TYR A 1 73 ? -15.869 5.897 27.825 1.00 80.12 73 TYR A O 1
ATOM 585 N N . ALA A 1 74 ? -14.443 4.983 26.341 1.00 80.31 74 ALA A N 1
ATOM 586 C CA . ALA A 1 74 ? -13.257 4.984 27.196 1.00 80.31 74 ALA A CA 1
ATOM 587 C C . ALA A 1 74 ? -12.765 6.392 27.576 1.00 80.31 74 ALA A C 1
ATOM 589 O O . ALA A 1 74 ? -12.084 6.538 28.587 1.00 80.31 74 ALA A O 1
ATOM 590 N N . GLN A 1 75 ? -13.122 7.434 26.816 1.00 75.06 75 GLN A N 1
ATOM 591 C CA . GLN A 1 75 ? -12.721 8.813 27.130 1.00 75.06 75 GLN A CA 1
ATOM 592 C C . GLN A 1 75 ? -13.299 9.343 28.448 1.00 75.06 75 GLN A C 1
ATOM 594 O O . GLN A 1 75 ? -12.717 10.253 29.036 1.00 75.06 75 GLN A O 1
ATOM 599 N N . LYS A 1 76 ? -14.427 8.788 28.926 1.00 67.44 76 LYS A N 1
ATOM 600 C CA . LYS A 1 76 ? -15.085 9.239 30.160 1.00 67.44 76 LYS A CA 1
ATOM 601 C C . LYS A 1 76 ? -14.143 9.071 31.361 1.00 67.44 76 LYS A C 1
ATOM 603 O O . LYS A 1 76 ? -14.073 8.000 31.954 1.00 67.44 76 LYS A O 1
ATOM 608 N N . GLY A 1 77 ? -13.463 10.158 31.731 1.00 62.06 77 GLY A N 1
ATOM 609 C CA . GLY A 1 77 ? -12.633 10.269 32.933 1.00 62.06 77 GLY A CA 1
ATOM 610 C C . GLY A 1 77 ? -11.129 10.023 32.755 1.00 62.06 77 GLY A C 1
ATOM 611 O O . GLY A 1 77 ? -10.436 9.995 33.767 1.00 62.06 77 GLY A O 1
ATOM 612 N N . ALA A 1 78 ? -10.613 9.846 31.530 1.00 60.44 78 ALA A N 1
ATOM 613 C CA . ALA A 1 78 ? -9.206 9.458 31.323 1.00 60.44 78 ALA A CA 1
ATOM 614 C C . ALA A 1 78 ? -8.458 10.168 30.176 1.00 60.44 78 ALA A C 1
ATOM 616 O O . ALA A 1 78 ? -7.228 10.147 30.173 1.00 60.44 78 ALA A O 1
ATOM 617 N N . LEU A 1 79 ? -9.149 10.774 29.202 1.00 63.50 79 LEU A N 1
ATOM 618 C CA . LEU A 1 79 ? -8.524 11.361 28.008 1.00 63.50 79 LEU A CA 1
ATOM 619 C C . LEU A 1 79 ? -9.084 12.752 27.700 1.00 63.50 79 LEU A C 1
ATOM 621 O O . LEU A 1 79 ? -10.221 13.054 28.044 1.00 63.50 79 LEU A O 1
ATOM 625 N N . ASP A 1 80 ? -8.278 13.575 27.028 1.00 78.25 80 ASP A N 1
ATOM 626 C CA . ASP A 1 80 ? -8.713 14.848 26.451 1.00 78.25 80 ASP A CA 1
ATOM 627 C C . ASP A 1 80 ? -9.752 14.610 25.338 1.00 78.25 80 ASP A C 1
ATOM 629 O O . ASP A 1 80 ? -9.500 13.882 24.371 1.00 78.25 80 ASP A O 1
ATOM 633 N N . ASP A 1 81 ? -10.919 15.242 25.467 1.00 79.88 81 ASP A N 1
ATOM 634 C CA . ASP A 1 81 ? -12.025 15.159 24.514 1.00 79.88 81 ASP A CA 1
ATOM 635 C C . ASP A 1 81 ? -11.607 15.577 23.092 1.00 79.88 81 ASP A C 1
ATOM 637 O O . ASP A 1 81 ? -12.133 15.048 22.110 1.00 79.88 81 ASP A O 1
ATOM 641 N N . ALA A 1 82 ? -10.686 16.539 22.946 1.00 81.75 82 ALA A N 1
ATOM 642 C CA . ALA A 1 82 ? -10.202 16.959 21.629 1.00 81.75 82 ALA A CA 1
ATOM 643 C C . ALA A 1 82 ? -9.413 15.830 20.954 1.00 81.75 82 ALA A C 1
ATOM 645 O O . ALA A 1 82 ? -9.626 15.515 19.779 1.00 81.75 82 ALA A O 1
ATOM 646 N N . ARG A 1 83 ? -8.572 15.154 21.735 1.00 80.38 83 ARG A N 1
ATOM 647 C CA . ARG A 1 83 ? -7.766 14.032 21.274 1.00 80.38 83 ARG A CA 1
ATOM 648 C C . ARG A 1 83 ? -8.600 12.818 20.878 1.00 80.38 83 ARG A C 1
ATOM 650 O O . ARG A 1 83 ? -8.301 12.158 19.884 1.00 80.38 83 ARG A O 1
ATOM 657 N N . VAL A 1 84 ? -9.649 12.513 21.636 1.00 83.00 84 VAL A N 1
ATOM 658 C CA . VAL A 1 84 ? -10.537 11.387 21.315 1.00 83.00 84 VAL A CA 1
ATOM 659 C C . VAL A 1 84 ? -11.340 11.669 20.051 1.00 83.00 84 VAL A C 1
ATOM 661 O O . VAL A 1 84 ? -11.465 10.773 19.217 1.00 83.00 84 VAL A O 1
ATOM 664 N N . ARG A 1 85 ? -11.835 12.901 19.865 1.00 83.50 85 ARG A N 1
ATOM 665 C CA . ARG A 1 85 ? -12.507 13.297 18.616 1.00 83.50 85 ARG A CA 1
ATOM 666 C C . ARG A 1 85 ? -11.603 13.092 17.406 1.00 83.50 85 ARG A C 1
ATOM 668 O O . ARG A 1 85 ? -12.028 12.457 16.451 1.00 83.50 85 ARG A O 1
ATOM 675 N N . GLU A 1 86 ? -10.344 13.519 17.482 1.00 85.19 86 GLU A N 1
ATOM 676 C CA . GLU A 1 86 ? -9.378 13.308 16.398 1.00 85.19 86 GLU A CA 1
ATOM 677 C C . GLU A 1 86 ? -9.179 11.818 16.068 1.00 85.19 86 GLU A C 1
ATOM 679 O O . GLU A 1 86 ? -9.154 11.431 14.898 1.00 85.19 86 GLU A O 1
ATOM 684 N N . LEU A 1 87 ? -9.077 10.962 17.089 1.00 85.25 87 LEU A N 1
ATOM 685 C CA . LEU A 1 87 ? -8.933 9.518 16.896 1.00 85.25 87 LEU A CA 1
ATOM 686 C C . LEU A 1 87 ? -10.189 8.897 16.269 1.00 85.25 87 LEU A C 1
ATOM 688 O O . LEU A 1 87 ? -10.074 8.115 15.325 1.00 85.25 87 LEU A O 1
ATOM 692 N N . VAL A 1 88 ? -11.377 9.262 16.754 1.00 86.06 88 VAL A N 1
ATOM 693 C CA . VAL A 1 88 ? -12.664 8.802 16.208 1.00 86.06 88 VAL A CA 1
ATOM 694 C C . VAL A 1 88 ? -12.825 9.233 14.750 1.00 86.06 88 VAL A C 1
ATOM 696 O O . VAL A 1 88 ? -13.178 8.409 13.900 1.00 86.06 88 VAL A O 1
ATOM 699 N N . ASP A 1 89 ? -12.504 10.486 14.436 1.00 84.50 89 ASP A N 1
ATOM 700 C CA . ASP A 1 89 ? -12.546 11.000 13.070 1.00 84.50 89 ASP A CA 1
ATOM 701 C C . ASP A 1 89 ? -11.563 10.232 12.178 1.00 84.50 89 ASP A C 1
ATOM 703 O O . ASP A 1 89 ? -11.928 9.801 11.088 1.00 84.50 89 ASP A O 1
ATOM 707 N N . SER A 1 90 ? -10.343 9.958 12.652 1.00 83.25 90 SER A N 1
ATOM 708 C CA . SER A 1 90 ? -9.355 9.196 11.874 1.00 83.25 90 SER A CA 1
ATOM 709 C C . SER A 1 90 ? -9.798 7.759 11.558 1.00 83.25 90 SER A C 1
ATOM 711 O O . SER A 1 90 ? -9.495 7.241 10.483 1.00 83.25 90 SER A O 1
ATOM 713 N N . LEU A 1 91 ? -10.547 7.121 12.467 1.00 85.38 91 LEU A N 1
ATOM 714 C CA . LEU A 1 91 ? -11.065 5.761 12.290 1.00 85.38 91 LEU A CA 1
ATOM 715 C C . LEU A 1 91 ? -12.244 5.702 11.317 1.00 85.38 91 LEU A C 1
ATOM 717 O O . LEU A 1 91 ? -12.405 4.708 10.609 1.00 85.38 91 LEU A O 1
ATOM 721 N N . THR A 1 92 ? -13.077 6.743 11.306 1.00 80.62 92 THR A N 1
ATOM 722 C CA . THR A 1 92 ? -14.332 6.793 10.537 1.00 80.62 92 THR A CA 1
ATOM 723 C C . THR A 1 92 ? -14.194 7.502 9.190 1.00 80.62 92 THR A C 1
ATOM 725 O O . THR A 1 92 ? -15.066 7.363 8.330 1.00 80.62 92 THR A O 1
ATOM 728 N N . GLN A 1 93 ? -13.091 8.220 8.968 1.00 79.25 93 GLN A N 1
ATOM 729 C CA . GLN A 1 93 ? -12.769 8.828 7.683 1.00 79.25 93 GLN A CA 1
ATOM 730 C C . GLN A 1 93 ? -12.647 7.783 6.571 1.00 79.25 93 GLN A C 1
ATOM 732 O O . GLN A 1 93 ? -12.074 6.702 6.734 1.00 79.25 93 GLN A O 1
ATOM 737 N N . ARG A 1 94 ? -13.167 8.145 5.393 1.00 65.00 94 ARG A N 1
ATOM 738 C CA . ARG A 1 94 ? -13.042 7.332 4.186 1.00 65.00 94 ARG A CA 1
ATOM 739 C C . ARG A 1 94 ? -11.573 7.280 3.779 1.00 65.00 94 ARG A C 1
ATOM 741 O O . ARG A 1 94 ? -11.015 8.278 3.332 1.00 65.00 94 ARG A O 1
ATOM 748 N N . GLN A 1 95 ? -10.968 6.109 3.926 1.00 66.12 95 GLN A N 1
ATOM 749 C CA . GLN A 1 95 ? -9.626 5.844 3.424 1.00 66.12 95 GLN A CA 1
ATOM 750 C C . GLN A 1 95 ? -9.709 5.764 1.896 1.00 66.12 95 GLN A C 1
ATOM 752 O O . GLN A 1 95 ? -10.385 4.888 1.351 1.00 66.12 95 GLN A O 1
ATOM 757 N N . TYR A 1 96 ? -9.085 6.714 1.200 1.00 65.31 96 TYR A N 1
ATOM 758 C CA . TYR A 1 96 ? -8.928 6.622 -0.248 1.00 65.31 96 TYR A CA 1
ATOM 759 C C . TYR A 1 96 ? -7.858 5.575 -0.561 1.00 65.31 96 TYR A C 1
ATOM 761 O O . TYR A 1 96 ? -6.831 5.540 0.123 1.00 65.31 96 TYR A O 1
ATOM 769 N N . PRO A 1 97 ? -8.081 4.703 -1.558 1.00 70.00 97 PRO A N 1
ATOM 770 C CA . PRO A 1 97 ? -7.094 3.702 -1.907 1.00 70.00 97 PRO A CA 1
ATOM 771 C C . PRO A 1 97 ? -5.816 4.399 -2.381 1.00 70.00 97 PRO A C 1
ATOM 773 O O . PRO A 1 97 ? -5.836 5.219 -3.295 1.00 70.00 97 PRO A O 1
ATOM 776 N N . LEU A 1 98 ? -4.693 4.063 -1.746 1.00 83.00 98 LEU A N 1
ATOM 777 C CA . LEU A 1 98 ? -3.376 4.572 -2.135 1.00 83.00 98 LEU A CA 1
ATOM 778 C C . LEU A 1 98 ? -2.967 4.088 -3.532 1.00 83.00 98 LEU A C 1
ATOM 780 O O . LEU A 1 98 ? -2.138 4.706 -4.197 1.00 83.00 98 LEU A O 1
ATOM 784 N N . ILE A 1 99 ? -3.529 2.952 -3.937 1.00 87.19 99 ILE A N 1
ATOM 785 C CA . ILE A 1 99 ? -3.227 2.240 -5.165 1.00 87.19 99 ILE A CA 1
ATOM 786 C C . ILE A 1 99 ? -4.548 1.976 -5.864 1.00 87.19 99 ILE A C 1
ATOM 788 O O . ILE A 1 99 ? -5.459 1.406 -5.267 1.00 87.19 99 ILE A O 1
ATOM 792 N N . GLU A 1 100 ? -4.641 2.387 -7.115 1.00 86.25 100 GLU A N 1
ATOM 793 C CA . GLU A 1 100 ? -5.813 2.192 -7.955 1.00 86.25 100 GLU A CA 1
ATOM 794 C C . GLU A 1 100 ? -5.401 1.419 -9.203 1.00 86.25 100 GLU A C 1
ATOM 796 O O . GLU A 1 100 ? -4.399 1.751 -9.834 1.00 86.25 100 GLU A O 1
ATOM 801 N N . GLU A 1 101 ? -6.156 0.382 -9.558 1.00 85.19 101 GLU A N 1
ATOM 802 C CA . GLU A 1 101 ? -5.952 -0.361 -10.797 1.00 85.19 101 GLU A CA 1
ATOM 803 C C . GLU A 1 101 ? -7.098 -0.070 -11.767 1.00 85.19 101 GLU A C 1
ATOM 805 O O . GLU A 1 101 ? -8.264 -0.280 -11.443 1.00 85.19 101 GLU A O 1
ATOM 810 N N . VAL A 1 102 ? -6.760 0.418 -12.961 1.00 86.94 102 VAL A N 1
ATOM 811 C CA . VAL A 1 102 ? -7.707 0.727 -14.038 1.00 86.94 102 VAL A CA 1
ATOM 812 C C . VAL A 1 102 ? -7.240 0.006 -15.294 1.00 86.94 102 VAL A C 1
ATOM 814 O O . VAL A 1 102 ? -6.171 0.315 -15.818 1.00 86.94 102 VAL A O 1
ATOM 817 N N . ASP A 1 103 ? -8.004 -0.977 -15.770 1.00 85.12 103 ASP A N 1
ATOM 818 C CA . ASP A 1 103 ? -7.690 -1.755 -16.980 1.00 85.12 103 ASP A CA 1
ATOM 819 C C . ASP A 1 103 ? -6.261 -2.349 -16.980 1.00 85.12 103 ASP A C 1
ATOM 821 O O . ASP A 1 103 ? -5.510 -2.227 -17.953 1.00 85.12 103 ASP A O 1
ATOM 825 N N . GLY A 1 104 ? -5.836 -2.935 -15.853 1.00 81.88 104 GLY A N 1
ATOM 826 C CA . GLY A 1 104 ? -4.485 -3.492 -15.679 1.00 81.88 104 GLY A CA 1
ATOM 827 C C . GLY A 1 104 ? -3.384 -2.441 -15.493 1.00 81.88 104 GLY A C 1
ATOM 828 O O . GLY A 1 104 ? -2.188 -2.751 -15.543 1.00 81.88 104 GLY A O 1
ATOM 829 N N . ARG A 1 105 ? -3.754 -1.167 -15.309 1.00 85.38 105 ARG A N 1
ATOM 830 C CA . ARG A 1 105 ? -2.829 -0.055 -15.079 1.00 85.38 105 ARG A CA 1
ATOM 831 C C . ARG A 1 105 ? -2.903 0.400 -13.640 1.00 85.38 105 ARG A C 1
ATOM 833 O O . ARG A 1 105 ? -3.961 0.774 -13.161 1.00 85.38 105 ARG A O 1
ATOM 840 N N . VAL A 1 106 ? -1.750 0.437 -12.995 1.00 89.88 106 VAL A N 1
ATOM 841 C CA . VAL A 1 106 ? -1.638 0.838 -11.599 1.00 89.88 106 VAL A CA 1
ATOM 842 C C . VAL A 1 106 ? -1.350 2.333 -11.509 1.00 89.88 106 VAL A C 1
ATOM 844 O O . VAL A 1 106 ? -0.452 2.834 -12.186 1.00 89.88 106 VAL A O 1
ATOM 847 N N . TYR A 1 107 ? -2.094 3.010 -10.644 1.00 90.50 107 TYR A N 1
ATOM 848 C CA . TYR A 1 107 ? -1.942 4.404 -10.259 1.00 90.50 107 TYR A CA 1
ATOM 849 C C . TYR A 1 107 ? -1.692 4.491 -8.748 1.00 90.50 107 TYR A C 1
ATOM 851 O O . TYR A 1 107 ? -2.221 3.709 -7.966 1.00 90.50 107 TYR A O 1
ATOM 859 N N . PHE A 1 108 ? -0.858 5.444 -8.340 1.00 91.38 108 PHE A N 1
ATOM 860 C CA . PHE A 1 108 ? -0.364 5.624 -6.980 1.00 91.38 108 PHE A CA 1
ATOM 861 C C . PHE A 1 108 ? -0.732 7.037 -6.560 1.00 91.38 108 PHE A C 1
ATOM 863 O O . PHE A 1 108 ? -0.248 8.007 -7.146 1.00 91.38 108 PHE A O 1
ATOM 870 N N . HIS A 1 109 ? -1.560 7.142 -5.530 1.00 87.94 109 HIS A N 1
ATOM 871 C CA . HIS A 1 109 ? -2.086 8.398 -5.003 1.00 87.94 109 HIS A CA 1
ATOM 872 C C . HIS A 1 109 ? -1.272 8.859 -3.790 1.00 87.94 109 HIS A C 1
ATOM 874 O O . HIS A 1 109 ? -1.816 9.163 -2.733 1.00 87.94 109 HIS A O 1
ATOM 880 N N . VAL A 1 110 ? 0.057 8.868 -3.935 1.00 86.50 110 VAL A N 1
ATOM 881 C CA . VAL A 1 110 ? 1.013 9.305 -2.904 1.00 86.50 110 VAL A CA 1
ATOM 882 C C . VAL A 1 110 ? 1.378 10.772 -3.173 1.00 86.50 110 VAL A C 1
ATOM 884 O O . VAL A 1 110 ? 2.095 11.046 -4.143 1.00 86.50 110 VAL A O 1
ATOM 887 N N . PRO A 1 111 ? 0.907 11.738 -2.358 1.00 82.00 111 PRO A N 1
ATOM 888 C CA . PRO A 1 111 ? 1.202 13.149 -2.580 1.00 82.00 111 PRO A CA 1
ATOM 889 C C . PRO A 1 111 ? 2.711 13.410 -2.575 1.00 82.00 111 PRO A C 1
ATOM 891 O O . PRO A 1 111 ? 3.416 13.009 -1.653 1.00 82.00 111 PRO A O 1
ATOM 894 N N . GLY A 1 112 ? 3.210 14.089 -3.609 1.00 86.31 112 GLY A N 1
ATOM 895 C CA . GLY A 1 112 ? 4.630 14.433 -3.719 1.00 86.31 112 GLY A CA 1
ATOM 896 C C . GLY A 1 112 ? 5.563 13.269 -4.070 1.00 86.31 112 GLY A C 1
ATOM 897 O O . GLY A 1 112 ? 6.778 13.447 -3.984 1.00 86.31 112 GLY A O 1
ATOM 898 N N . ALA A 1 113 ? 5.039 12.106 -4.481 1.00 90.81 113 ALA A N 1
ATOM 899 C CA . ALA A 1 113 ? 5.870 10.999 -4.951 1.00 90.81 113 ALA A CA 1
ATOM 900 C C . ALA A 1 113 ? 6.804 11.444 -6.080 1.00 90.81 113 ALA A C 1
ATOM 902 O O . ALA A 1 113 ? 6.372 12.042 -7.065 1.00 90.81 113 ALA A O 1
ATOM 903 N N . SER A 1 114 ? 8.089 11.118 -5.963 1.00 95.06 114 SER A N 1
ATOM 904 C CA . SER A 1 114 ? 9.048 11.302 -7.047 1.00 95.06 114 SER A CA 1
ATOM 905 C C . SER A 1 114 ? 8.944 10.179 -8.088 1.00 95.06 114 SER A C 1
ATOM 907 O O . SER A 1 114 ? 8.405 9.102 -7.837 1.00 95.06 114 SER A O 1
ATOM 909 N N . ALA A 1 115 ? 9.553 10.374 -9.261 1.00 96.19 115 ALA A N 1
ATOM 910 C CA . ALA A 1 115 ? 9.661 9.323 -10.280 1.00 96.19 115 ALA A CA 1
ATOM 911 C C . ALA A 1 115 ? 10.326 8.037 -9.741 1.00 96.19 115 ALA A C 1
ATOM 913 O O . ALA A 1 115 ? 9.985 6.930 -10.155 1.00 96.19 115 ALA A O 1
ATOM 914 N N . ARG A 1 116 ? 11.273 8.179 -8.801 1.00 96.19 116 ARG A N 1
ATOM 915 C CA . ARG A 1 116 ? 11.937 7.049 -8.133 1.00 96.19 116 ARG A CA 1
ATOM 916 C C . ARG A 1 116 ? 10.979 6.315 -7.204 1.00 96.19 116 ARG A C 1
ATOM 918 O O . ARG A 1 116 ? 10.998 5.090 -7.174 1.00 96.19 116 ARG A O 1
ATOM 925 N N . ASP A 1 117 ? 10.156 7.060 -6.480 1.00 95.88 117 ASP A N 1
ATOM 926 C CA . ASP A 1 117 ? 9.166 6.515 -5.556 1.00 95.88 117 ASP A CA 1
ATOM 927 C C . ASP A 1 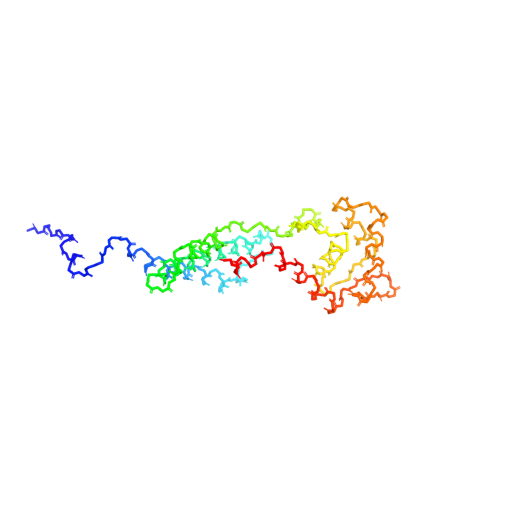117 ? 8.118 5.695 -6.304 1.00 95.88 117 ASP A C 1
ATOM 929 O O . ASP A 1 117 ? 7.845 4.555 -5.942 1.00 95.88 117 ASP A O 1
ATOM 933 N N . VAL A 1 118 ? 7.621 6.215 -7.427 1.00 96.12 118 VAL A N 1
ATOM 934 C CA . VAL A 1 118 ? 6.710 5.485 -8.317 1.00 96.12 118 VAL A CA 1
ATOM 935 C C . VAL A 1 118 ? 7.349 4.202 -8.860 1.00 96.12 118 VAL A C 1
ATOM 937 O O . VAL A 1 118 ? 6.704 3.152 -8.882 1.00 96.12 118 VAL A O 1
ATOM 940 N N . ALA A 1 119 ? 8.625 4.247 -9.259 1.00 96.31 119 ALA A N 1
ATOM 941 C CA . ALA A 1 119 ? 9.339 3.056 -9.716 1.00 96.31 119 ALA A CA 1
ATOM 942 C C . ALA A 1 119 ? 9.482 2.005 -8.596 1.00 96.31 119 ALA A C 1
ATOM 944 O O . ALA A 1 119 ? 9.289 0.811 -8.827 1.00 96.31 119 ALA A O 1
ATOM 945 N N . LEU A 1 120 ? 9.781 2.446 -7.368 1.00 96.38 120 LEU A N 1
ATOM 946 C CA . LEU A 1 120 ? 9.849 1.576 -6.191 1.00 96.38 120 LEU A CA 1
ATOM 947 C C . LEU A 1 120 ? 8.495 0.930 -5.888 1.00 96.38 120 LEU A C 1
ATOM 949 O O . LEU A 1 120 ? 8.436 -0.285 -5.722 1.00 96.38 120 LEU A O 1
ATOM 953 N N . LEU A 1 121 ? 7.417 1.715 -5.866 1.00 95.38 121 LEU A N 1
ATOM 954 C CA . LEU A 1 121 ? 6.063 1.228 -5.596 1.00 95.38 121 LEU A CA 1
ATOM 955 C C . LEU A 1 121 ? 5.573 0.243 -6.663 1.00 95.38 121 LEU A C 1
ATOM 957 O O . LEU A 1 121 ? 4.949 -0.761 -6.329 1.00 95.38 121 LEU A O 1
ATOM 961 N N . SER A 1 122 ? 5.911 0.482 -7.932 1.00 95.50 122 SER A N 1
ATOM 962 C CA . SER A 1 122 ? 5.572 -0.419 -9.045 1.00 95.50 122 SER A CA 1
ATOM 963 C C . SER A 1 122 ? 6.199 -1.805 -8.871 1.00 95.50 122 SER A C 1
ATOM 965 O O . SER A 1 122 ? 5.548 -2.829 -9.077 1.00 95.50 122 SER A O 1
ATOM 967 N N . LEU A 1 123 ? 7.470 -1.846 -8.469 1.00 95.88 123 LEU A N 1
ATOM 968 C CA . LEU A 1 123 ? 8.184 -3.094 -8.206 1.00 95.88 123 LEU A CA 1
ATOM 969 C C . LEU A 1 123 ? 7.758 -3.746 -6.882 1.00 95.88 123 LEU A C 1
ATOM 971 O O . LEU A 1 123 ? 7.738 -4.972 -6.796 1.00 95.88 123 LEU A O 1
ATOM 975 N N . TRP A 1 124 ? 7.404 -2.945 -5.874 1.00 95.69 124 TRP A N 1
ATOM 976 C CA . TRP A 1 124 ? 6.854 -3.418 -4.602 1.00 95.69 124 TRP A CA 1
ATOM 977 C C . TRP A 1 124 ? 5.514 -4.129 -4.805 1.00 95.69 124 TRP A C 1
ATOM 979 O O . TRP A 1 124 ? 5.350 -5.250 -4.337 1.00 95.69 124 TRP A O 1
ATOM 989 N N . LEU A 1 125 ? 4.602 -3.540 -5.585 1.00 93.25 125 LEU A N 1
ATOM 990 C CA . LEU A 1 125 ? 3.301 -4.140 -5.884 1.00 93.25 125 LEU A CA 1
ATOM 991 C C . LEU A 1 125 ? 3.427 -5.460 -6.662 1.00 93.25 125 LEU A C 1
ATOM 993 O O . LEU A 1 125 ? 2.628 -6.370 -6.470 1.00 93.25 125 LEU A O 1
ATOM 997 N N . LYS A 1 126 ? 4.439 -5.583 -7.531 1.00 93.12 126 LYS A N 1
ATOM 998 C CA . LYS A 1 126 ? 4.672 -6.798 -8.326 1.00 93.12 126 LYS A CA 1
ATOM 999 C C . LYS A 1 126 ? 5.410 -7.904 -7.559 1.00 93.12 126 LYS A C 1
ATOM 1001 O O . LYS A 1 126 ? 5.502 -9.023 -8.063 1.00 93.12 126 LYS A O 1
ATOM 1006 N N . TYR A 1 127 ? 5.963 -7.622 -6.378 1.00 91.00 127 TYR A N 1
ATOM 1007 C CA . TYR A 1 127 ? 6.746 -8.587 -5.602 1.00 91.00 127 TYR A CA 1
ATOM 1008 C C . TYR A 1 127 ? 5.906 -9.831 -5.232 1.00 91.00 127 TYR A C 1
ATOM 1010 O O . TYR A 1 127 ? 4.751 -9.679 -4.841 1.00 91.00 127 TYR A O 1
ATOM 1018 N N . PRO A 1 128 ? 6.448 -11.068 -5.312 1.00 90.56 128 PRO A N 1
ATOM 1019 C CA . PRO A 1 128 ? 7.843 -11.451 -5.588 1.00 90.56 128 PRO A CA 1
ATOM 1020 C C . PRO A 1 128 ? 8.227 -11.529 -7.079 1.00 90.56 128 PRO A C 1
ATOM 1022 O O . PRO A 1 128 ? 9.332 -11.974 -7.408 1.00 90.56 128 PRO A O 1
ATOM 1025 N N . GLY A 1 129 ? 7.340 -11.118 -7.985 1.00 92.38 129 GLY A N 1
ATOM 1026 C CA . GLY A 1 129 ? 7.551 -11.131 -9.430 1.00 92.38 129 GLY A CA 1
ATOM 1027 C C . GLY A 1 129 ? 8.586 -10.116 -9.932 1.00 92.38 129 GLY A C 1
ATOM 1028 O O . GLY A 1 129 ? 8.973 -9.176 -9.237 1.00 92.38 129 GLY A O 1
ATOM 1029 N N . ARG A 1 130 ? 9.038 -10.313 -11.180 1.00 94.44 130 ARG A N 1
ATOM 1030 C CA . ARG A 1 130 ? 9.968 -9.409 -11.883 1.00 94.44 130 ARG A CA 1
ATOM 1031 C C . ARG A 1 130 ? 9.235 -8.514 -12.889 1.00 94.44 130 ARG A C 1
ATOM 1033 O O . ARG A 1 130 ? 8.253 -8.937 -13.499 1.00 94.44 130 ARG A O 1
ATOM 1040 N N . MET A 1 131 ? 9.726 -7.298 -13.113 1.00 95.06 131 MET A N 1
ATOM 1041 C CA . MET A 1 131 ? 9.218 -6.354 -14.122 1.00 95.06 131 MET A CA 1
ATOM 1042 C C . MET A 1 131 ? 10.290 -6.051 -15.169 1.00 95.06 131 MET A C 1
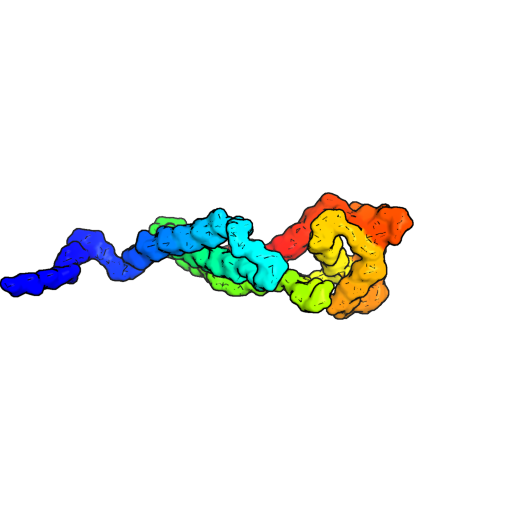ATOM 1044 O O . MET A 1 131 ? 11.453 -5.900 -14.808 1.00 95.06 131 MET A O 1
ATOM 1048 N N . GLY A 1 132 ? 9.925 -5.949 -16.450 1.00 95.75 132 GLY A N 1
ATOM 1049 C CA . GLY A 1 132 ? 10.855 -5.460 -17.468 1.00 95.75 132 GLY A CA 1
ATOM 1050 C C . GLY A 1 132 ? 11.244 -4.002 -17.208 1.00 95.75 132 GLY A C 1
ATOM 1051 O O . GLY A 1 132 ? 10.436 -3.222 -16.706 1.00 95.75 132 GLY A O 1
ATOM 1052 N N . GLU A 1 133 ? 12.476 -3.621 -17.551 1.00 94.88 133 GLU A N 1
ATOM 1053 C CA . GLU A 1 133 ? 12.937 -2.233 -17.397 1.00 94.88 133 GLU A CA 1
ATOM 1054 C C . GLU A 1 133 ? 12.078 -1.251 -18.220 1.00 94.88 133 GLU A C 1
ATOM 1056 O O . GLU A 1 133 ? 11.720 -0.188 -17.717 1.00 94.88 133 GLU A O 1
ATOM 1061 N N . GLY A 1 134 ? 11.664 -1.640 -19.433 1.00 94.75 134 GLY A N 1
ATOM 1062 C CA . GLY A 1 134 ? 10.737 -0.867 -20.271 1.00 94.75 134 GLY A CA 1
ATOM 1063 C C . GLY A 1 134 ? 9.362 -0.677 -19.624 1.00 94.75 134 GLY A C 1
ATOM 1064 O O . GLY A 1 134 ? 8.927 0.458 -19.451 1.00 94.75 134 GLY A O 1
ATOM 1065 N N . ASP A 1 135 ? 8.737 -1.767 -19.165 1.00 94.94 135 ASP A N 1
ATOM 1066 C CA . ASP A 1 135 ? 7.431 -1.724 -18.487 1.00 94.94 135 ASP A CA 1
ATOM 1067 C C . ASP A 1 135 ? 7.458 -0.826 -17.245 1.00 94.94 135 ASP A C 1
ATOM 1069 O O . ASP A 1 135 ? 6.487 -0.131 -16.942 1.00 94.94 135 ASP A O 1
ATOM 1073 N N . LEU A 1 136 ? 8.579 -0.835 -16.516 1.00 95.81 136 LEU A N 1
ATOM 1074 C CA . LEU A 1 136 ? 8.766 -0.004 -15.335 1.00 95.81 136 LEU A CA 1
ATOM 1075 C C . LEU A 1 136 ? 8.907 1.479 -15.699 1.00 95.81 136 LEU A C 1
ATOM 1077 O O . LEU A 1 136 ? 8.342 2.335 -15.022 1.00 95.81 136 LEU A O 1
ATOM 1081 N N . ILE A 1 137 ? 9.631 1.798 -16.774 1.00 96.88 137 ILE A N 1
ATOM 1082 C CA . ILE A 1 137 ? 9.718 3.168 -17.296 1.00 96.88 137 ILE A CA 1
ATOM 1083 C C . ILE A 1 137 ? 8.331 3.650 -17.736 1.00 96.88 137 ILE A C 1
ATOM 1085 O O . ILE A 1 137 ? 7.935 4.760 -17.377 1.00 96.88 137 ILE A O 1
ATOM 1089 N N . ASP A 1 138 ? 7.573 2.816 -18.445 1.00 96.06 138 ASP A N 1
ATOM 1090 C CA . ASP A 1 138 ? 6.219 3.137 -18.898 1.00 96.06 138 ASP A CA 1
ATOM 1091 C C . ASP A 1 138 ? 5.238 3.271 -17.728 1.00 96.06 138 ASP A C 1
ATOM 1093 O O . ASP A 1 138 ? 4.349 4.125 -17.752 1.00 96.06 138 ASP A O 1
ATOM 1097 N N . ALA A 1 139 ? 5.414 2.482 -16.662 1.00 94.94 139 ALA A N 1
ATOM 1098 C CA . ALA A 1 139 ? 4.725 2.699 -15.395 1.00 94.94 139 ALA A CA 1
ATOM 1099 C C . ALA A 1 139 ? 5.004 4.106 -14.870 1.00 94.94 139 ALA A C 1
ATOM 1101 O O . ALA A 1 139 ? 4.064 4.866 -14.701 1.00 94.94 139 ALA A O 1
ATOM 1102 N N . VAL A 1 140 ? 6.267 4.513 -14.734 1.00 96.81 140 VAL A N 1
ATOM 1103 C CA . VAL A 1 140 ? 6.620 5.848 -14.224 1.00 96.81 140 VAL A CA 1
ATOM 1104 C C . VAL A 1 140 ? 6.094 6.980 -15.118 1.00 96.81 140 VAL A C 1
ATOM 1106 O O . VAL A 1 140 ? 5.575 7.969 -14.604 1.00 96.81 140 VAL A O 1
ATOM 1109 N N . ILE A 1 141 ? 6.165 6.848 -16.445 1.00 96.69 141 ILE A N 1
ATOM 1110 C CA . ILE A 1 141 ? 5.655 7.862 -17.387 1.00 96.69 141 ILE A CA 1
ATOM 1111 C C . ILE A 1 141 ? 4.145 8.083 -17.216 1.00 96.69 141 ILE A C 1
ATOM 1113 O O . ILE A 1 141 ? 3.685 9.223 -17.320 1.00 96.69 141 ILE A O 1
ATOM 1117 N N . ARG A 1 142 ? 3.374 7.035 -16.891 1.00 93.88 142 ARG A N 1
ATOM 1118 C CA . ARG A 1 142 ? 1.928 7.156 -16.632 1.00 93.88 142 ARG A CA 1
ATOM 1119 C C . ARG A 1 142 ? 1.594 8.075 -15.457 1.00 93.88 142 ARG A C 1
ATOM 1121 O O . ARG A 1 142 ? 0.519 8.662 -15.465 1.00 93.88 142 ARG A O 1
ATOM 1128 N N . HIS A 1 143 ? 2.519 8.290 -14.521 1.00 93.94 143 HIS A N 1
ATOM 1129 C CA . HIS A 1 143 ? 2.376 9.270 -13.434 1.00 93.94 143 HIS A CA 1
ATOM 1130 C C . HIS A 1 143 ? 2.883 10.663 -13.831 1.00 93.94 143 HIS A C 1
ATOM 1132 O O . HIS A 1 143 ? 3.406 11.407 -13.005 1.00 93.94 143 HIS A O 1
ATOM 1138 N N . HIS A 1 144 ? 2.749 11.017 -15.111 1.00 93.69 144 HIS A N 1
ATOM 1139 C CA . HIS A 1 144 ? 3.068 12.335 -15.666 1.00 93.69 144 HIS A CA 1
ATOM 1140 C C . HIS A 1 144 ? 4.546 12.752 -15.564 1.00 93.69 144 HIS A C 1
ATOM 1142 O O . HIS A 1 144 ? 4.880 13.934 -15.682 1.00 93.69 144 HIS A O 1
ATOM 1148 N N . PHE A 1 145 ? 5.465 11.795 -15.412 1.00 96.31 145 PHE A N 1
ATOM 1149 C CA . PHE A 1 145 ? 6.898 12.067 -15.484 1.00 96.31 145 PHE A CA 1
ATOM 1150 C C . PHE A 1 145 ? 7.403 12.038 -16.927 1.00 96.31 145 PHE A C 1
ATOM 1152 O O . PHE A 1 145 ? 7.040 11.182 -17.732 1.00 96.31 145 PHE A O 1
ATOM 1159 N N . LYS A 1 146 ? 8.320 12.955 -17.257 1.00 96.62 146 LYS A N 1
ATOM 1160 C CA . LYS A 1 146 ? 9.026 12.933 -18.547 1.00 96.62 146 LYS A CA 1
ATOM 1161 C C . LYS A 1 146 ? 9.821 11.631 -18.695 1.00 96.62 146 LYS A C 1
ATOM 1163 O O . LYS A 1 146 ? 10.427 11.164 -17.731 1.00 96.62 146 LYS A O 1
ATOM 1168 N N . LYS A 1 147 ? 9.920 11.116 -19.924 1.00 96.38 147 LYS A N 1
ATOM 1169 C CA . LYS A 1 147 ? 10.671 9.890 -20.262 1.00 96.38 147 LYS A CA 1
ATOM 1170 C C . LYS A 1 147 ? 12.109 9.890 -19.725 1.00 96.38 147 LYS A C 1
ATOM 1172 O O . LYS A 1 147 ? 12.557 8.891 -19.175 1.00 96.38 147 LYS A O 1
ATOM 1177 N N . THR A 1 148 ? 12.808 11.023 -19.811 1.00 96.19 148 THR A N 1
ATOM 1178 C CA . THR A 1 148 ? 14.168 11.182 -19.266 1.00 96.19 148 THR A CA 1
ATOM 1179 C C . THR A 1 148 ? 14.211 11.018 -17.746 1.00 96.19 148 THR A C 1
ATOM 1181 O O . THR A 1 148 ? 15.081 10.322 -17.227 1.00 96.19 148 THR A O 1
ATOM 1184 N N . ASN A 1 149 ? 13.246 11.592 -17.022 1.00 95.69 149 ASN A N 1
ATOM 1185 C CA . ASN A 1 149 ? 13.142 11.446 -15.569 1.00 95.69 149 ASN A CA 1
ATOM 1186 C C . ASN A 1 149 ? 12.807 10.003 -15.174 1.00 95.69 149 ASN A C 1
ATOM 1188 O O . ASN A 1 149 ? 13.367 9.504 -14.201 1.00 95.69 149 ASN A O 1
ATOM 1192 N N . ALA A 1 150 ? 11.945 9.330 -15.940 1.00 96.44 150 ALA A N 1
ATOM 1193 C CA . ALA A 1 150 ? 11.591 7.931 -15.721 1.00 96.44 150 ALA A CA 1
ATOM 1194 C C . ALA A 1 150 ? 12.800 6.995 -15.898 1.00 96.44 150 ALA A C 1
ATOM 1196 O O . ALA A 1 150 ? 13.111 6.216 -14.999 1.00 96.44 150 ALA A O 1
ATOM 1197 N N . MET A 1 151 ? 13.553 7.137 -16.994 1.00 96.56 151 MET A N 1
ATOM 1198 C CA . MET A 1 151 ? 14.796 6.383 -17.217 1.00 96.56 151 MET A CA 1
ATOM 1199 C C . MET A 1 151 ? 15.811 6.605 -16.091 1.00 96.56 151 MET A C 1
ATOM 1201 O O . MET A 1 151 ? 16.373 5.654 -15.547 1.00 96.56 151 MET A O 1
ATOM 1205 N N . MET A 1 152 ? 16.020 7.867 -15.703 1.00 96.62 152 MET A N 1
ATOM 1206 C CA . MET A 1 152 ? 16.941 8.213 -14.620 1.00 96.62 152 MET A CA 1
ATOM 1207 C C . MET A 1 152 ? 16.490 7.639 -13.276 1.00 96.62 152 MET A C 1
ATOM 1209 O O . MET A 1 152 ? 17.325 7.191 -12.493 1.00 96.62 152 MET A O 1
ATOM 1213 N N . ALA A 1 153 ? 15.187 7.641 -12.993 1.00 95.38 153 ALA A N 1
ATOM 1214 C CA . ALA A 1 153 ? 14.629 7.063 -11.779 1.00 95.38 153 ALA A CA 1
ATOM 1215 C C . ALA A 1 153 ? 14.898 5.556 -11.689 1.00 95.38 153 ALA A C 1
ATOM 1217 O O . ALA A 1 153 ? 15.400 5.098 -10.662 1.00 95.38 153 ALA A O 1
ATOM 1218 N N . VAL A 1 154 ? 14.637 4.817 -12.772 1.00 95.88 154 VAL A N 1
ATOM 1219 C CA . VAL A 1 154 ? 14.855 3.365 -12.841 1.00 95.88 154 VAL A CA 1
ATOM 1220 C C . VAL A 1 154 ? 16.341 3.013 -12.752 1.00 95.88 154 VAL A C 1
ATOM 1222 O O . VAL A 1 154 ? 16.723 2.143 -11.969 1.00 95.88 154 VAL A O 1
ATOM 1225 N N . SER A 1 155 ? 17.204 3.748 -13.457 1.00 94.00 155 SER A N 1
ATOM 1226 C CA . SER A 1 155 ? 18.663 3.581 -13.374 1.00 94.00 155 SER A CA 1
ATOM 1227 C C . SER A 1 155 ? 19.187 3.790 -11.942 1.00 94.00 155 SER A C 1
ATOM 1229 O O . SER A 1 155 ? 19.994 3.010 -11.434 1.00 94.00 155 SER A O 1
ATOM 1231 N N . ARG A 1 156 ? 18.651 4.786 -11.223 1.00 94.31 156 ARG A N 1
ATOM 1232 C CA . ARG A 1 156 ? 19.044 5.118 -9.841 1.00 94.31 156 ARG A CA 1
ATOM 1233 C C . ARG A 1 156 ? 18.547 4.133 -8.779 1.00 94.31 156 ARG A C 1
ATOM 1235 O O . ARG A 1 156 ? 18.933 4.284 -7.612 1.00 94.31 156 ARG A O 1
ATOM 1242 N N . LEU A 1 157 ? 17.719 3.146 -9.135 1.00 93.94 157 LEU A N 1
ATOM 1243 C CA . LEU A 1 157 ? 17.308 2.093 -8.202 1.00 93.94 157 LEU A CA 1
ATOM 1244 C C . LEU A 1 157 ? 18.518 1.284 -7.718 1.00 93.94 157 LEU A C 1
ATOM 1246 O O . LEU A 1 157 ? 18.598 0.999 -6.523 1.00 93.94 157 LEU A O 1
ATOM 1250 N N . GLY A 1 158 ? 19.494 1.018 -8.596 1.00 90.75 158 GLY A N 1
ATOM 1251 C CA . GLY A 1 158 ? 20.804 0.451 -8.253 1.00 90.75 158 GLY A CA 1
ATOM 1252 C C . GLY A 1 158 ? 20.723 -0.702 -7.248 1.00 90.75 158 GLY A C 1
ATOM 1253 O O . GLY A 1 158 ? 20.094 -1.719 -7.507 1.00 90.75 158 GLY A O 1
ATOM 1254 N N . ARG A 1 159 ? 21.302 -0.500 -6.056 1.00 93.12 159 ARG A N 1
ATOM 1255 C CA . ARG A 1 159 ? 21.353 -1.483 -4.954 1.00 93.12 159 ARG A CA 1
ATOM 1256 C C . ARG A 1 159 ? 20.000 -1.910 -4.359 1.00 93.12 159 ARG A C 1
ATOM 1258 O O . ARG A 1 159 ? 19.977 -2.742 -3.459 1.00 93.12 159 ARG A O 1
ATOM 1265 N N . LEU A 1 160 ? 18.892 -1.290 -4.763 1.00 95.62 160 LEU A N 1
ATOM 1266 C CA . LEU A 1 160 ? 17.550 -1.622 -4.271 1.00 95.62 160 LEU A CA 1
ATOM 1267 C C . LEU A 1 160 ? 16.883 -2.735 -5.083 1.00 95.62 160 LEU A C 1
ATOM 1269 O O . LEU A 1 160 ? 15.827 -3.221 -4.680 1.00 95.62 160 LEU A O 1
ATOM 1273 N N . VAL A 1 161 ? 17.472 -3.114 -6.217 1.00 96.12 161 VAL A N 1
ATOM 1274 C CA . VAL A 1 161 ? 16.890 -4.063 -7.162 1.00 96.12 161 VAL A CA 1
ATOM 1275 C C . VAL A 1 161 ? 17.909 -5.102 -7.602 1.00 96.12 161 VAL A C 1
ATOM 1277 O O . VAL A 1 161 ? 19.098 -4.825 -7.726 1.00 96.12 161 VAL A O 1
ATOM 1280 N N . ASP A 1 162 ? 17.409 -6.299 -7.859 1.00 95.38 162 ASP A N 1
ATOM 1281 C CA . ASP A 1 162 ? 18.119 -7.386 -8.514 1.00 95.38 162 ASP A CA 1
ATOM 1282 C C . ASP A 1 162 ? 17.739 -7.411 -9.999 1.00 95.38 162 ASP A C 1
ATOM 1284 O O . ASP A 1 162 ? 16.551 -7.332 -10.332 1.00 95.38 162 ASP A O 1
ATOM 1288 N N . ARG A 1 163 ? 18.735 -7.516 -10.884 1.00 94.38 163 ARG A N 1
ATOM 1289 C CA . ARG A 1 163 ? 18.560 -7.633 -12.341 1.00 94.38 163 ARG A CA 1
ATOM 1290 C C . ARG A 1 163 ? 18.884 -9.062 -12.755 1.00 94.38 163 ARG A C 1
ATOM 1292 O O . ARG A 1 163 ? 19.963 -9.545 -12.432 1.00 94.38 163 ARG A O 1
ATOM 1299 N N . ASP A 1 164 ? 17.965 -9.724 -13.456 1.00 93.44 164 ASP A N 1
ATOM 1300 C CA . ASP A 1 164 ? 18.272 -11.020 -14.072 1.00 93.44 164 ASP A CA 1
ATOM 1301 C C . ASP A 1 164 ? 18.985 -10.864 -15.425 1.00 93.44 164 ASP A C 1
ATOM 1303 O O . ASP A 1 164 ? 19.172 -9.756 -15.932 1.00 93.44 164 ASP A O 1
ATOM 1307 N N . GLU A 1 165 ? 19.357 -11.997 -16.023 1.00 90.06 165 GLU A N 1
ATOM 1308 C CA . GLU A 1 165 ? 20.017 -12.077 -17.335 1.00 90.06 165 GLU A CA 1
ATOM 1309 C C . GLU A 1 165 ? 19.192 -11.446 -18.469 1.00 90.06 165 GLU A C 1
ATOM 1311 O O . GLU A 1 165 ? 19.740 -11.040 -19.489 1.00 90.06 165 GLU A O 1
ATOM 1316 N N . GLN A 1 166 ? 17.874 -11.330 -18.286 1.00 89.19 166 GLN A N 1
ATOM 1317 C CA . GLN A 1 166 ? 16.937 -10.754 -19.250 1.00 89.19 166 GLN A CA 1
ATOM 1318 C C . GLN A 1 166 ? 16.670 -9.263 -18.979 1.00 89.19 166 GLN A C 1
ATOM 1320 O O . GLN A 1 166 ? 15.813 -8.659 -19.623 1.00 89.19 166 GLN A O 1
ATOM 1325 N N . GLY A 1 167 ? 17.370 -8.657 -18.013 1.00 87.88 167 GLY A N 1
ATOM 1326 C CA . GLY A 1 167 ? 17.192 -7.256 -17.631 1.00 87.88 167 GLY A CA 1
ATOM 1327 C C . GLY A 1 167 ? 15.909 -6.981 -16.842 1.00 87.88 167 GLY A C 1
ATOM 1328 O O . GLY A 1 167 ? 15.495 -5.828 -16.719 1.00 87.88 167 GLY A O 1
ATOM 1329 N N . ARG A 1 168 ? 15.255 -8.011 -16.292 1.00 94.50 168 ARG A N 1
ATOM 1330 C CA . ARG A 1 168 ? 14.056 -7.851 -15.466 1.00 94.50 168 ARG A CA 1
ATOM 1331 C C . ARG A 1 168 ? 14.435 -7.572 -14.019 1.00 94.50 168 ARG A C 1
ATOM 1333 O O . ARG A 1 168 ? 15.248 -8.263 -13.399 1.00 94.50 168 ARG A O 1
ATOM 1340 N N . LEU A 1 169 ? 13.772 -6.568 -13.470 1.00 96.06 169 LEU A N 1
ATOM 1341 C CA . LEU A 1 169 ? 14.015 -5.988 -12.163 1.00 96.06 169 LEU A CA 1
ATOM 1342 C C . LEU A 1 169 ? 13.113 -6.640 -11.118 1.00 96.06 169 LEU A C 1
ATOM 1344 O O . LEU A 1 169 ? 11.907 -6.784 -11.326 1.00 96.06 169 LEU A O 1
ATOM 1348 N N . ARG A 1 170 ? 13.689 -6.990 -9.972 1.00 96.06 170 ARG A N 1
ATOM 1349 C CA . ARG A 1 170 ? 12.957 -7.381 -8.763 1.00 96.06 170 ARG A CA 1
ATOM 1350 C C . ARG A 1 170 ? 13.423 -6.538 -7.595 1.00 96.06 170 ARG A C 1
ATOM 1352 O O . ARG A 1 170 ? 14.619 -6.300 -7.457 1.00 96.06 170 ARG A O 1
ATOM 1359 N N . LEU A 1 171 ? 12.504 -6.130 -6.731 1.00 95.88 171 LEU A N 1
ATOM 1360 C CA . LEU A 1 171 ? 12.872 -5.426 -5.510 1.00 95.88 171 LEU A CA 1
ATOM 1361 C C . LEU A 1 171 ? 13.677 -6.337 -4.561 1.00 95.88 171 LEU A C 1
ATOM 1363 O O . LEU A 1 171 ? 13.337 -7.505 -4.365 1.00 95.88 171 LEU A O 1
ATOM 1367 N N . LEU A 1 172 ? 14.735 -5.792 -3.962 1.00 95.38 172 LEU A N 1
ATOM 1368 C CA . LEU A 1 172 ? 15.456 -6.401 -2.843 1.00 95.38 172 LEU A CA 1
ATOM 1369 C C . LEU A 1 172 ? 14.871 -5.920 -1.508 1.00 95.38 172 LEU A C 1
ATOM 1371 O O . LEU A 1 172 ? 14.171 -4.909 -1.452 1.00 95.38 172 LEU A O 1
ATOM 1375 N N . GLN A 1 173 ? 15.225 -6.593 -0.409 1.00 93.75 173 GLN A N 1
ATOM 1376 C CA . GLN A 1 173 ? 14.750 -6.246 0.940 1.00 93.75 173 GLN A CA 1
ATOM 1377 C C . GLN A 1 173 ? 14.961 -4.766 1.326 1.00 93.75 173 GLN A C 1
ATOM 1379 O O . GLN A 1 173 ? 14.022 -4.150 1.827 1.00 93.75 173 GLN A O 1
ATOM 1384 N N . PRO A 1 174 ? 16.112 -4.120 1.034 1.00 94.06 174 PRO A N 1
ATOM 1385 C CA . PRO A 1 174 ? 16.271 -2.689 1.302 1.00 94.06 174 PRO A CA 1
ATOM 1386 C C . PRO A 1 174 ? 15.297 -1.809 0.509 1.00 94.06 174 PRO A C 1
ATOM 1388 O O . PRO A 1 174 ? 14.863 -0.774 1.003 1.00 94.06 174 PRO A O 1
ATOM 1391 N N . GLY A 1 175 ? 14.948 -2.210 -0.717 1.00 93.25 175 GLY A N 1
ATOM 1392 C CA . GLY A 1 175 ? 13.926 -1.532 -1.510 1.00 93.25 175 GLY A CA 1
ATOM 1393 C C . GLY A 1 175 ? 12.531 -1.717 -0.916 1.00 93.25 175 GLY A C 1
ATOM 1394 O O . GLY A 1 175 ? 11.768 -0.755 -0.886 1.00 93.25 175 GLY A O 1
ATOM 1395 N N . MET A 1 176 ? 12.223 -2.915 -0.399 1.00 92.81 176 MET A N 1
ATOM 1396 C CA . MET A 1 176 ? 10.914 -3.227 0.200 1.00 92.81 176 MET A CA 1
ATOM 1397 C C . MET A 1 176 ? 10.657 -2.331 1.407 1.00 92.81 176 MET A C 1
ATOM 1399 O O . MET A 1 176 ? 9.610 -1.698 1.494 1.00 92.81 176 MET A O 1
ATOM 1403 N N . LEU A 1 177 ? 11.663 -2.18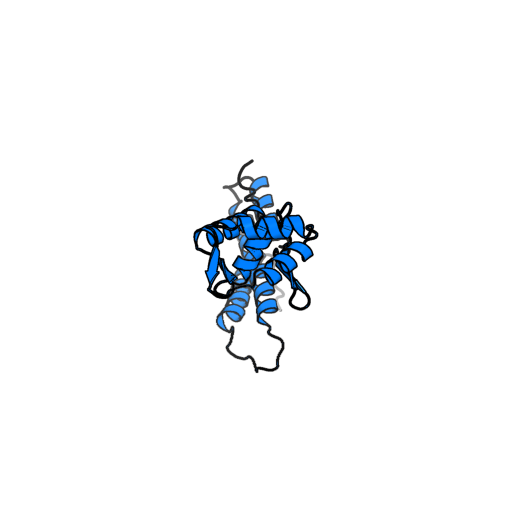6 2.273 1.00 93.44 177 LEU A N 1
ATOM 1404 C CA . LEU A 1 177 ? 11.594 -1.303 3.437 1.00 93.44 177 LEU A CA 1
ATOM 1405 C C . LEU A 1 177 ? 11.341 0.161 3.053 1.00 93.44 177 LEU A C 1
ATOM 1407 O O . LEU A 1 177 ? 10.556 0.838 3.712 1.00 93.44 177 LEU A O 1
ATOM 1411 N N . LEU A 1 178 ? 11.978 0.657 1.988 1.00 93.06 178 LEU A N 1
ATOM 1412 C CA . LEU A 1 178 ? 11.765 2.030 1.517 1.00 93.06 178 LEU A CA 1
ATOM 1413 C C . LEU A 1 178 ? 10.357 2.231 0.946 1.00 93.06 178 LEU A C 1
ATOM 1415 O O . LEU A 1 178 ? 9.724 3.246 1.231 1.00 93.06 178 LEU A O 1
ATOM 1419 N N . ALA A 1 179 ? 9.851 1.264 0.179 1.00 92.38 179 ALA A N 1
ATOM 1420 C CA . ALA A 1 179 ? 8.486 1.306 -0.334 1.00 92.38 179 ALA A CA 1
ATOM 1421 C C . ALA A 1 179 ? 7.456 1.284 0.810 1.00 92.38 179 ALA A C 1
ATOM 1423 O O . ALA A 1 179 ? 6.527 2.089 0.821 1.00 92.38 179 ALA A O 1
ATOM 1424 N N . GLU A 1 180 ? 7.656 0.443 1.828 1.00 90.19 180 GLU A N 1
ATOM 1425 C CA . GLU A 1 180 ? 6.796 0.414 3.016 1.00 90.19 180 GLU A CA 1
ATOM 1426 C C . GLU A 1 180 ? 6.826 1.729 3.803 1.00 90.19 180 GLU A C 1
ATOM 1428 O O . GLU A 1 180 ? 5.785 2.198 4.266 1.00 90.19 180 GLU A O 1
ATOM 1433 N N . GLN A 1 181 ? 8.000 2.349 3.953 1.00 90.62 181 GLN A N 1
ATOM 1434 C CA . GLN A 1 181 ? 8.127 3.659 4.600 1.00 90.62 181 GLN A CA 1
ATOM 1435 C C . GLN A 1 181 ? 7.355 4.742 3.845 1.00 90.62 181 GLN A C 1
ATOM 1437 O O . GLN A 1 181 ? 6.708 5.576 4.477 1.00 90.62 181 GLN A O 1
ATOM 1442 N N . LEU A 1 182 ? 7.378 4.701 2.514 1.00 89.44 182 LEU A N 1
ATOM 1443 C CA . LEU A 1 182 ? 6.641 5.631 1.668 1.00 89.44 182 LEU A CA 1
ATOM 1444 C C . LEU A 1 182 ? 5.120 5.445 1.794 1.00 89.44 182 LEU A C 1
ATOM 1446 O O . LEU A 1 182 ? 4.383 6.415 1.920 1.00 89.44 182 LEU A O 1
ATOM 1450 N N . VAL A 1 183 ? 4.634 4.203 1.830 1.00 86.00 183 VAL A N 1
ATOM 1451 C CA . VAL A 1 183 ? 3.206 3.914 2.060 1.00 86.00 183 VAL A CA 1
ATOM 1452 C C . VAL A 1 183 ? 2.762 4.388 3.450 1.00 86.00 183 VAL A C 1
ATOM 1454 O O . VAL A 1 183 ? 1.667 4.935 3.618 1.00 86.00 183 VAL A O 1
ATOM 1457 N N . ARG A 1 184 ? 3.626 4.218 4.458 1.00 82.44 184 ARG A N 1
ATOM 1458 C CA . ARG A 1 184 ? 3.371 4.684 5.827 1.00 82.44 184 ARG A CA 1
ATOM 1459 C C . ARG A 1 184 ? 3.386 6.205 5.947 1.00 82.44 184 ARG A C 1
ATOM 1461 O O . ARG A 1 184 ? 2.602 6.727 6.727 1.00 82.44 184 ARG A O 1
ATOM 1468 N N . SER A 1 185 ? 4.238 6.919 5.209 1.00 77.69 185 SER A N 1
ATOM 1469 C CA . SER A 1 185 ? 4.336 8.383 5.318 1.00 77.69 185 SER A CA 1
ATOM 1470 C C . SER A 1 185 ? 3.100 9.113 4.785 1.00 77.69 185 SER A C 1
ATOM 1472 O O . SER A 1 185 ? 2.787 10.197 5.271 1.00 77.69 185 SER A O 1
ATOM 1474 N N . VAL A 1 186 ? 2.357 8.503 3.853 1.00 71.44 186 VAL A N 1
ATOM 1475 C CA . VAL A 1 186 ? 1.078 9.039 3.346 1.00 71.44 186 VAL A CA 1
ATOM 1476 C C . VAL A 1 186 ? -0.046 8.955 4.378 1.00 71.44 186 VAL A C 1
ATOM 1478 O O . VAL A 1 186 ? -0.989 9.739 4.321 1.00 71.44 186 VAL A O 1
ATOM 1481 N N . HIS A 1 187 ? 0.070 8.058 5.357 1.00 59.12 187 HIS A N 1
ATOM 1482 C CA . HIS A 1 187 ? -0.828 7.991 6.504 1.00 59.12 187 HIS A CA 1
ATOM 1483 C C . HIS A 1 187 ? -0.167 8.734 7.669 1.00 59.12 187 HIS A C 1
ATOM 1485 O O . HIS A 1 187 ? 0.552 8.107 8.454 1.00 59.12 187 HIS A O 1
ATOM 1491 N N . PRO A 1 188 ? -0.339 10.062 7.818 1.00 44.97 188 PRO A N 1
ATOM 1492 C CA . PRO A 1 188 ? 0.256 10.743 8.950 1.00 44.97 188 PRO A CA 1
ATOM 1493 C C . PRO A 1 188 ? -0.259 10.097 10.240 1.00 44.97 188 PRO A C 1
ATOM 1495 O O . PRO A 1 188 ? -1.457 10.107 10.525 1.00 44.97 188 PRO A O 1
ATOM 1498 N N . LYS A 1 189 ? 0.664 9.595 11.071 1.00 42.62 189 LYS A N 1
ATOM 1499 C CA . LYS A 1 189 ? 0.450 9.582 12.518 1.00 42.62 189 LYS A CA 1
ATOM 1500 C C . LYS A 1 189 ? 0.255 11.044 12.914 1.00 42.62 189 LYS A C 1
ATOM 1502 O O . LYS A 1 189 ? 1.214 11.721 13.272 1.00 42.62 189 LYS A O 1
ATOM 1507 N N . LYS A 1 190 ? -0.981 11.538 12.892 1.00 41.06 190 LYS A N 1
ATOM 1508 C CA . LYS A 1 190 ? -1.354 12.665 13.742 1.00 41.06 190 LYS A CA 1
ATOM 1509 C C . LYS A 1 190 ? -1.398 12.153 15.181 1.00 41.06 190 LYS A C 1
ATOM 1511 O O . LYS A 1 190 ? -2.446 11.922 15.770 1.00 41.06 190 LYS A O 1
ATOM 1516 N N . LEU A 1 191 ? -0.231 11.841 15.735 1.00 38.47 191 LEU A N 1
ATOM 1517 C CA . LEU A 1 191 ? -0.065 11.602 17.159 1.00 38.47 191 LEU A CA 1
ATOM 1518 C C . LEU A 1 191 ? 1.142 12.420 17.619 1.00 38.47 191 LEU A C 1
ATOM 1520 O O . LEU A 1 191 ? 2.244 11.894 17.726 1.00 38.47 191 LEU A O 1
ATOM 1524 N N . GLY A 1 192 ? 0.926 13.716 17.828 1.00 39.22 192 GLY A N 1
ATOM 1525 C CA . GLY A 1 192 ? 1.947 14.635 18.319 1.00 39.22 192 GLY A CA 1
ATOM 1526 C C . GLY A 1 192 ? 1.614 16.075 17.956 1.00 39.22 192 GLY A C 1
ATOM 1527 O O . GLY A 1 192 ? 1.908 16.505 16.844 1.00 39.22 192 GLY A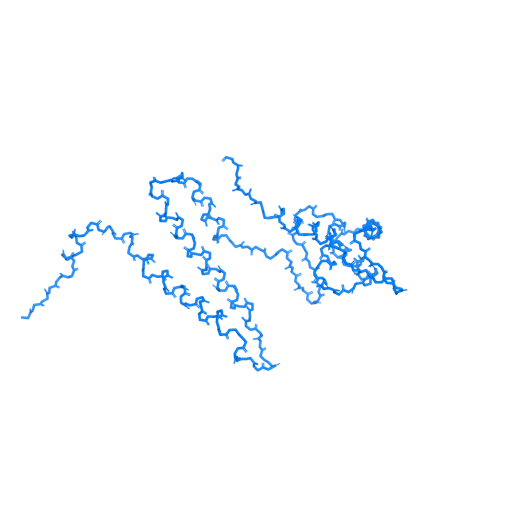 O 1
ATOM 1528 N N . GLY A 1 193 ? 0.986 16.771 18.899 1.00 32.31 193 GLY A N 1
ATOM 1529 C CA . GLY A 1 193 ? 0.598 18.177 18.866 1.00 32.31 193 GLY A CA 1
ATOM 1530 C C . GLY A 1 193 ? -0.190 18.476 20.124 1.00 32.31 193 GLY A C 1
ATOM 1531 O O . GLY A 1 193 ? -1.287 17.891 20.229 1.00 32.31 193 GLY A O 1
#

Foldseek 3Di:
DDPDDPPVVPVVPPDDPPPPPLVPVLVVLVVLLCVLVVCPPVDDDPPDDRCVVVSVVSNLQSVLQNVLVVLVVVCVPDDDPVVSVVSNCLSNDDDDDQWDADPNAIDGNQPPQFLLLQLLLVQLVQPPDWAALVRSLVNSVVVVDDSVRNNVSSVVCPPQWDQDPRRTTHGDPVSNVVNVVSVVVSVDPPPDD

Radius of gyration: 24.75 Å; chains: 1; bounding box: 78×40×60 Å